Protein AF-A0A562ZHT4-F1 (afdb_monomer)

pLDDT: mean 78.62, std 19.43, range [29.45, 96.31]

Solvent-accessible surface area (backbone atoms only — not comparable to full-atom values): 11342 Å² total; per-residue (Å²): 130,83,79,51,35,32,38,33,36,62,55,57,48,46,55,54,52,27,47,47,52,73,45,54,62,64,78,51,62,58,87,53,43,33,36,38,33,38,38,63,46,52,52,54,47,39,73,77,42,56,80,52,50,60,58,52,63,77,39,46,94,37,46,44,71,42,76,34,72,55,44,52,55,49,51,55,32,52,77,68,73,41,86,78,71,86,67,53,66,64,48,32,37,52,46,30,66,75,74,39,43,64,77,74,44,55,94,36,48,30,40,36,38,38,64,61,72,72,61,61,63,52,74,76,49,88,84,61,58,73,42,59,44,60,37,36,51,53,47,49,44,46,51,35,27,77,70,66,77,37,95,47,41,69,60,55,50,50,45,24,52,73,49,33,91,58,86,51,70,82,79,52,70,75,64,55,81,84,46,63,64,82,71,34,92,68,63,57,67,67,82,58,74,70,94,126

Mean predicted aligned error: 8.97 Å

Radius of gyration: 16.84 Å; Cα contacts (8 Å, |Δi|>4): 233; chains: 1; bounding box: 40×44×47 Å

Foldseek 3Di:
DQFAEEEEELACVLVLLCVLLVRNCLQCLPVRYAYEYEPVRVVVCCVVVVVCVVVCVVCVVRYHYDHFPLNVVVVVCVVVVHDDDPPSSVVSSVRCLPPPVCVRQPPHQYEYEYQDVVVVVVVPPPPDDLRYAYFYSLVSLVLCCVVVVDVDSVVSNVSSCVSPPPVDCVSVDDGDPPRGDDQRPPPSVSSCPDDD

Organism: NCBI:txid2596921

Structure (mmCIF, N/CA/C/O backbone):
data_AF-A0A562ZHT4-F1
#
_entry.id   AF-A0A562ZHT4-F1
#
loop_
_atom_site.group_PDB
_atom_site.id
_atom_site.type_symbol
_atom_site.label_atom_id
_atom_site.label_alt_id
_atom_site.label_comp_id
_atom_site.label_asym_id
_atom_site.label_entity_id
_atom_site.label_seq_id
_atom_site.pdbx_PDB_ins_code
_atom_site.Cartn_x
_atom_site.Cartn_y
_atom_site.Cartn_z
_atom_site.occupancy
_atom_site.B_iso_or_equiv
_atom_site.auth_seq_id
_atom_site.auth_comp_id
_atom_site.auth_asym_id
_atom_site.auth_atom_id
_atom_site.pdbx_PDB_model_num
ATOM 1 N N . MET A 1 1 ? -6.933 -22.701 11.699 1.00 40.28 1 MET A N 1
ATOM 2 C CA . MET A 1 1 ? -5.921 -21.860 11.029 1.00 40.28 1 MET A CA 1
ATOM 3 C C . MET A 1 1 ? -6.627 -20.577 10.629 1.00 40.28 1 MET A C 1
ATOM 5 O O . MET A 1 1 ? -7.646 -20.679 9.964 1.00 40.28 1 MET A O 1
ATOM 9 N N . SER A 1 2 ? -6.215 -19.414 11.144 1.00 53.66 2 SER A N 1
ATOM 10 C CA . SER A 1 2 ? -6.819 -18.144 10.712 1.00 53.66 2 SER A CA 1
ATOM 11 C C . SER A 1 2 ? -6.378 -17.890 9.272 1.00 53.66 2 SER A C 1
ATOM 13 O O . SER A 1 2 ? -5.176 -17.960 9.010 1.00 53.66 2 SER A O 1
ATOM 15 N N . ASN A 1 3 ? -7.310 -17.656 8.344 1.00 69.94 3 ASN A N 1
ATOM 16 C CA . ASN A 1 3 ? -6.932 -17.238 6.995 1.00 69.94 3 ASN A CA 1
ATOM 17 C C . ASN A 1 3 ? -6.147 -15.926 7.105 1.00 69.94 3 ASN A C 1
ATOM 19 O O . ASN A 1 3 ? -6.556 -15.009 7.827 1.00 69.94 3 ASN A O 1
ATOM 23 N N . ARG A 1 4 ? -4.994 -15.853 6.430 1.00 83.38 4 ARG A N 1
ATOM 24 C CA . ARG A 1 4 ? -4.266 -14.589 6.333 1.00 83.38 4 ARG A CA 1
ATOM 25 C C . ARG A 1 4 ? -5.061 -13.621 5.469 1.00 83.38 4 ARG A C 1
ATOM 27 O O . ARG A 1 4 ? -5.581 -14.019 4.431 1.00 83.38 4 ARG A O 1
ATOM 34 N N . ILE A 1 5 ? -5.147 -12.377 5.916 1.00 89.06 5 ILE A N 1
ATOM 35 C CA . ILE A 1 5 ? -5.770 -11.278 5.179 1.00 89.06 5 ILE A CA 1
ATOM 36 C C . ILE A 1 5 ? -4.671 -10.591 4.370 1.00 89.06 5 ILE A C 1
ATOM 38 O O . ILE A 1 5 ? -3.522 -10.508 4.814 1.00 89.06 5 ILE A O 1
ATOM 42 N N . LYS A 1 6 ? -5.006 -10.115 3.175 1.00 92.44 6 LYS A N 1
ATOM 43 C CA . LYS A 1 6 ? -4.089 -9.341 2.341 1.00 92.44 6 LYS A CA 1
ATOM 44 C C . LYS A 1 6 ? -4.461 -7.871 2.412 1.00 92.44 6 LYS A C 1
ATOM 46 O O . LYS A 1 6 ? -5.584 -7.513 2.083 1.00 92.44 6 LYS A O 1
ATOM 51 N N . ILE A 1 7 ? -3.528 -7.020 2.814 1.00 94.44 7 ILE A N 1
ATOM 52 C CA . ILE A 1 7 ? -3.655 -5.576 2.624 1.00 94.44 7 ILE A CA 1
ATOM 53 C C . ILE A 1 7 ? -2.906 -5.218 1.350 1.00 94.44 7 ILE A C 1
ATOM 55 O O . ILE A 1 7 ? -1.703 -5.421 1.256 1.00 94.44 7 ILE A O 1
ATOM 59 N N . VAL A 1 8 ? -3.612 -4.701 0.358 1.00 93.19 8 VAL A N 1
ATOM 60 C CA . VAL A 1 8 ? -3.035 -4.257 -0.907 1.00 93.19 8 VAL A CA 1
ATOM 61 C C . VAL A 1 8 ? -2.873 -2.743 -0.845 1.00 93.19 8 VAL A C 1
ATOM 63 O O . VAL A 1 8 ? -3.842 -2.028 -0.602 1.00 93.19 8 VAL A O 1
ATOM 66 N N . VAL A 1 9 ? -1.660 -2.254 -1.085 1.00 93.06 9 VAL A N 1
ATOM 67 C CA . VAL A 1 9 ? -1.341 -0.822 -1.122 1.00 93.06 9 VAL A CA 1
ATOM 68 C C . VAL A 1 9 ? -0.820 -0.497 -2.525 1.00 93.06 9 VAL A C 1
ATOM 70 O O . VAL A 1 9 ? 0.363 -0.715 -2.806 1.00 93.06 9 VAL A O 1
ATOM 73 N N . PRO A 1 10 ? -1.707 -0.083 -3.450 1.00 87.94 10 PRO A N 1
ATOM 74 C CA . PRO A 1 10 ? -1.353 0.108 -4.848 1.00 87.94 10 PRO A CA 1
ATOM 75 C C . PRO A 1 10 ? -0.621 1.433 -5.090 1.00 87.94 10 PRO A C 1
ATOM 77 O O . PRO A 1 10 ? 0.225 1.480 -5.971 1.00 87.94 10 PRO A O 1
ATOM 80 N N . ASP A 1 11 ? -0.906 2.495 -4.333 1.00 87.69 11 ASP A N 1
ATOM 81 C CA . ASP A 1 11 ? -0.267 3.809 -4.456 1.00 87.69 11 ASP A CA 1
ATOM 82 C C . ASP A 1 11 ? 0.625 4.141 -3.247 1.00 87.69 11 ASP A C 1
ATOM 84 O O . ASP A 1 11 ? 0.613 3.473 -2.215 1.00 87.69 11 ASP A O 1
ATOM 88 N N . ALA A 1 12 ? 1.439 5.191 -3.377 1.00 87.62 12 ALA A N 1
ATOM 89 C CA . ALA A 1 12 ? 2.330 5.622 -2.299 1.00 87.62 12 ALA A CA 1
ATOM 90 C C . ALA A 1 12 ? 1.613 6.395 -1.180 1.00 87.62 12 ALA A C 1
ATOM 92 O O . ALA A 1 12 ? 2.192 6.579 -0.111 1.00 87.62 12 ALA A O 1
ATOM 93 N N . GLY A 1 13 ? 0.381 6.862 -1.417 1.00 87.69 13 GLY A N 1
ATOM 94 C CA . GLY A 1 13 ? -0.374 7.721 -0.497 1.00 87.69 13 GLY A CA 1
ATOM 95 C C . GLY A 1 13 ? -0.458 7.157 0.924 1.00 87.69 13 GLY A C 1
ATOM 96 O O . GLY A 1 13 ? 0.091 7.775 1.836 1.00 87.69 13 GLY A O 1
ATOM 97 N N . PRO A 1 14 ? -1.016 5.946 1.124 1.00 90.44 14 PRO A N 1
ATOM 98 C CA . PRO A 1 14 ? -1.131 5.340 2.448 1.00 90.44 14 PRO A CA 1
ATOM 99 C C . PRO A 1 14 ? 0.207 5.209 3.183 1.00 90.44 14 PRO A C 1
ATOM 101 O O . PRO A 1 14 ? 0.272 5.417 4.394 1.00 90.44 14 PRO A O 1
ATOM 104 N N . ILE A 1 15 ? 1.289 4.902 2.457 1.00 92.31 15 ILE A N 1
ATOM 105 C CA . ILE A 1 15 ? 2.634 4.803 3.036 1.00 92.31 15 ILE A CA 1
ATOM 106 C C . ILE A 1 15 ? 3.118 6.172 3.486 1.00 92.31 15 ILE A C 1
ATOM 108 O O . ILE A 1 15 ? 3.530 6.311 4.632 1.00 92.31 15 ILE A O 1
ATOM 112 N N . ASN A 1 16 ? 3.037 7.178 2.616 1.00 88.50 16 ASN A N 1
ATOM 113 C CA . ASN A 1 16 ? 3.475 8.536 2.923 1.00 88.50 16 ASN A CA 1
ATOM 114 C C . ASN A 1 16 ? 2.709 9.102 4.127 1.00 88.50 16 ASN A C 1
ATOM 116 O O . ASN A 1 16 ? 3.320 9.642 5.048 1.00 88.50 16 ASN A O 1
ATOM 120 N N . THR A 1 17 ? 1.389 8.919 4.151 1.00 88.00 17 THR A N 1
ATOM 121 C CA . THR A 1 17 ? 0.507 9.384 5.226 1.00 88.00 17 THR A CA 1
ATOM 122 C C . THR A 1 17 ? 0.856 8.744 6.567 1.00 88.00 17 THR A C 1
ATOM 124 O O . THR A 1 17 ? 1.011 9.446 7.566 1.00 88.00 17 THR A O 1
ATOM 127 N N . LEU A 1 18 ? 1.032 7.420 6.617 1.00 91.31 18 LEU A N 1
ATOM 128 C CA . LEU A 1 18 ? 1.361 6.728 7.867 1.00 91.31 18 LEU A CA 1
ATOM 129 C C . LEU A 1 18 ? 2.818 6.950 8.295 1.00 91.31 18 LEU A C 1
ATOM 131 O O . LEU A 1 18 ? 3.092 7.106 9.487 1.00 91.31 18 LEU A O 1
ATOM 135 N N . ALA A 1 19 ? 3.753 6.985 7.344 1.00 89.56 19 ALA A N 1
ATOM 136 C CA . ALA A 1 19 ? 5.170 7.214 7.608 1.00 89.56 19 ALA A CA 1
ATOM 137 C C . ALA A 1 19 ? 5.425 8.612 8.181 1.00 89.56 19 ALA A C 1
ATOM 139 O O . ALA A 1 19 ? 6.191 8.726 9.136 1.00 89.56 19 ALA A O 1
ATOM 140 N N . ALA A 1 20 ? 4.726 9.646 7.694 1.00 82.44 20 ALA A N 1
ATOM 141 C CA . ALA A 1 20 ? 4.835 11.009 8.220 1.00 82.44 20 ALA A CA 1
ATOM 142 C C . ALA A 1 20 ? 4.567 11.082 9.736 1.00 82.44 20 ALA A C 1
ATOM 144 O O . ALA A 1 20 ? 5.199 11.860 10.447 1.00 82.44 20 ALA A O 1
ATOM 145 N N . ALA A 1 21 ? 3.681 10.229 10.259 1.00 83.88 21 ALA A N 1
ATOM 146 C CA . ALA A 1 21 ? 3.394 10.154 11.690 1.00 83.88 21 ALA A CA 1
ATOM 147 C C . ALA A 1 21 ? 4.245 9.138 12.470 1.00 83.88 21 ALA A C 1
ATOM 149 O O . ALA A 1 21 ? 4.109 9.054 13.693 1.00 83.88 21 ALA A O 1
ATOM 150 N N . GLY A 1 22 ? 5.104 8.363 11.801 1.00 87.56 22 GLY A N 1
ATOM 151 C CA . GLY A 1 22 ? 5.798 7.219 12.401 1.00 87.56 22 GLY A CA 1
ATOM 152 C C . GLY A 1 22 ? 4.860 6.050 12.727 1.00 87.56 22 GLY A C 1
ATOM 153 O O . GLY A 1 22 ? 5.099 5.313 13.678 1.00 87.56 22 GLY A O 1
ATOM 154 N N . LYS A 1 23 ? 3.763 5.895 11.975 1.00 92.69 23 LY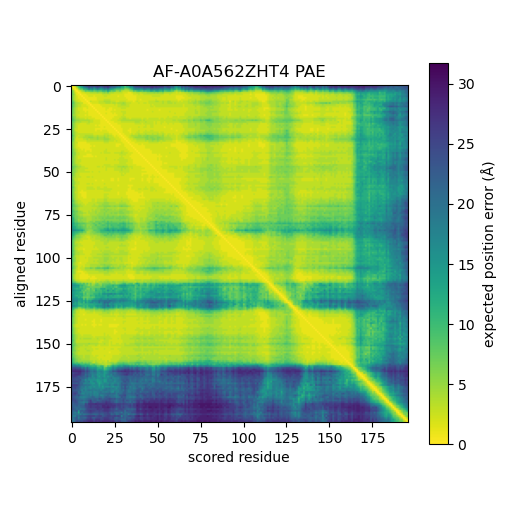S A N 1
ATOM 155 C CA . LYS A 1 23 ? 2.682 4.921 12.222 1.00 92.69 23 LYS A CA 1
ATOM 156 C C . LYS A 1 23 ? 2.604 3.828 11.151 1.00 92.69 23 LYS A C 1
ATOM 158 O O . LYS A 1 23 ? 1.571 3.180 11.006 1.00 92.69 23 LYS A O 1
ATOM 163 N N . LEU A 1 24 ? 3.673 3.611 10.385 1.00 92.56 24 LEU A N 1
ATOM 164 C CA . LEU A 1 24 ? 3.679 2.659 9.266 1.00 92.56 24 LEU A CA 1
ATOM 165 C C . LEU A 1 24 ? 3.402 1.206 9.706 1.00 92.56 24 LEU A C 1
ATOM 167 O O . LEU A 1 24 ? 2.764 0.445 8.980 1.00 92.56 24 LEU A O 1
ATOM 171 N N . GLU A 1 25 ? 3.770 0.866 10.945 1.00 94.19 25 GLU A N 1
ATOM 172 C CA . GLU A 1 25 ? 3.444 -0.404 11.613 1.00 94.19 25 GLU A CA 1
ATOM 173 C C . GLU A 1 25 ? 1.937 -0.704 11.672 1.00 94.19 25 GLU A C 1
ATOM 175 O O . GLU A 1 25 ? 1.541 -1.865 11.757 1.00 94.19 25 GLU A O 1
ATOM 180 N N . LEU A 1 26 ? 1.068 0.309 11.569 1.00 94.12 26 LEU A N 1
ATOM 181 C CA . LEU A 1 26 ? -0.380 0.101 11.572 1.00 94.12 26 LEU A CA 1
ATOM 182 C C . LEU A 1 26 ? -0.864 -0.728 10.376 1.00 94.12 26 LEU A C 1
ATOM 184 O O . LEU A 1 26 ? -1.885 -1.398 10.497 1.00 94.12 26 LEU A O 1
ATOM 188 N N . LEU A 1 27 ? -0.137 -0.767 9.252 1.00 93.06 27 LEU A N 1
ATOM 189 C CA . LEU A 1 27 ? -0.443 -1.681 8.135 1.00 93.06 27 LEU A CA 1
ATOM 190 C C . LEU A 1 27 ? -0.237 -3.158 8.502 1.00 93.06 27 LEU A C 1
ATOM 192 O O . LEU A 1 27 ? -0.807 -4.048 7.877 1.00 93.06 27 LEU A O 1
ATOM 196 N N . LEU A 1 28 ? 0.580 -3.423 9.518 1.00 93.12 28 LEU A N 1
ATOM 197 C CA . LEU A 1 28 ? 0.952 -4.756 9.979 1.00 93.12 28 LEU A CA 1
ATOM 198 C C . LEU A 1 28 ? 0.335 -5.101 11.341 1.00 93.12 28 LEU A C 1
ATOM 200 O O . LEU A 1 28 ? 0.582 -6.202 11.845 1.00 93.12 28 LEU A O 1
ATOM 204 N N . ALA A 1 29 ? -0.468 -4.198 11.917 1.00 90.62 29 ALA A N 1
ATOM 205 C CA . ALA A 1 29 ? -1.010 -4.337 13.265 1.00 90.62 29 ALA A CA 1
ATOM 206 C C . ALA A 1 29 ? -1.821 -5.631 13.468 1.00 90.62 29 ALA A C 1
ATOM 208 O O . ALA A 1 29 ? -1.571 -6.326 14.457 1.00 90.62 29 ALA A O 1
ATOM 209 N N . PRO A 1 30 ? -2.713 -6.054 12.547 1.00 86.94 30 PRO A N 1
ATOM 210 C CA . PRO A 1 30 ? -3.294 -7.385 12.647 1.00 86.94 30 PRO A CA 1
ATOM 211 C C . PRO A 1 30 ? -2.233 -8.455 12.377 1.00 86.94 30 PRO A C 1
ATOM 213 O O . PRO A 1 30 ? -1.603 -8.476 11.320 1.00 86.94 30 PRO A O 1
ATOM 216 N N . SER A 1 31 ? -2.042 -9.382 13.315 1.00 87.19 31 SER A N 1
ATOM 217 C CA . SER A 1 31 ? -0.965 -10.386 13.263 1.00 87.19 31 SER A CA 1
ATOM 218 C C . SER A 1 31 ? -1.095 -11.401 12.118 1.00 87.19 31 SER A C 1
ATOM 220 O O . SER A 1 31 ? -0.112 -12.034 11.733 1.00 87.19 31 SER A O 1
ATOM 222 N N . ASN A 1 32 ? -2.289 -11.547 11.540 1.00 88.69 32 ASN A N 1
ATOM 223 C CA . ASN A 1 32 ? -2.577 -12.415 10.398 1.00 88.69 32 ASN A CA 1
ATOM 224 C C . ASN A 1 32 ? -2.625 -11.668 9.052 1.00 88.69 32 ASN A C 1
ATOM 226 O O . ASN A 1 32 ? -3.209 -12.190 8.103 1.00 88.69 32 ASN A O 1
ATOM 230 N N . THR A 1 33 ? -2.025 -10.482 8.953 1.00 91.38 33 THR A N 1
ATOM 231 C CA . THR A 1 33 ? -1.982 -9.704 7.705 1.00 91.38 33 THR A CA 1
ATOM 232 C C . THR A 1 33 ? -0.660 -9.863 6.963 1.00 91.38 33 THR A C 1
ATOM 234 O O . THR A 1 33 ? 0.407 -9.751 7.571 1.00 91.38 33 THR A O 1
ATOM 237 N N . ASP A 1 34 ? -0.738 -10.026 5.643 1.00 95.00 34 ASP A N 1
ATOM 238 C CA . ASP A 1 34 ? 0.369 -9.740 4.729 1.00 95.00 34 ASP A CA 1
ATOM 239 C C . ASP A 1 34 ? 0.044 -8.487 3.914 1.00 95.00 34 ASP A C 1
ATOM 241 O O . ASP A 1 34 ? -1.088 -8.309 3.463 1.00 95.00 34 ASP A O 1
ATOM 245 N N . VAL A 1 35 ? 1.042 -7.641 3.694 1.00 95.75 35 VAL A N 1
ATOM 246 C CA . VAL A 1 35 ? 0.932 -6.440 2.870 1.00 95.75 35 VAL A CA 1
ATOM 247 C C . VAL A 1 35 ? 1.477 -6.749 1.479 1.00 95.75 35 VAL A C 1
ATOM 249 O O . VAL A 1 35 ? 2.533 -7.359 1.332 1.00 95.75 35 VAL A O 1
ATOM 252 N N . VAL A 1 36 ? 0.757 -6.336 0.447 1.00 95.75 36 VAL A N 1
ATOM 253 C CA . VAL A 1 36 ? 1.121 -6.480 -0.960 1.00 95.75 36 VAL A CA 1
ATOM 254 C C . VAL A 1 36 ? 1.283 -5.090 -1.551 1.00 95.75 36 VAL A C 1
ATOM 256 O O . VAL A 1 36 ? 0.381 -4.260 -1.450 1.00 95.75 36 VAL A O 1
ATOM 259 N N . MET A 1 37 ? 2.426 -4.843 -2.180 1.00 95.44 37 MET A N 1
ATOM 260 C CA . MET A 1 37 ? 2.771 -3.551 -2.767 1.00 95.44 37 MET A CA 1
ATOM 261 C C . MET A 1 37 ? 3.355 -3.718 -4.160 1.00 95.44 37 MET A C 1
ATOM 263 O O . MET A 1 37 ? 3.978 -4.734 -4.465 1.00 95.44 37 MET A O 1
ATOM 267 N N . ILE A 1 38 ? 3.215 -2.691 -4.988 1.00 94.19 38 ILE A N 1
ATOM 268 C CA . ILE A 1 38 ? 3.833 -2.651 -6.314 1.00 94.19 38 ILE A CA 1
ATOM 269 C C . ILE A 1 38 ? 5.310 -2.268 -6.166 1.00 94.19 38 ILE A C 1
ATOM 271 O O . ILE A 1 38 ? 5.641 -1.292 -5.493 1.00 94.19 38 ILE A O 1
ATOM 275 N N . GLU A 1 39 ? 6.210 -3.020 -6.801 1.00 94.00 39 GLU A N 1
ATOM 276 C CA . GLU A 1 39 ? 7.660 -2.815 -6.688 1.00 94.00 39 GLU A CA 1
ATOM 277 C C . GLU A 1 39 ? 8.086 -1.402 -7.111 1.00 94.00 39 GLU A C 1
ATOM 279 O O . GLU A 1 39 ? 8.831 -0.749 -6.382 1.00 94.00 39 GLU A O 1
ATOM 284 N N . SER A 1 40 ? 7.580 -0.894 -8.240 1.00 90.44 40 SER A N 1
ATOM 285 C CA . SER A 1 40 ? 7.906 0.458 -8.717 1.00 90.44 40 SER A CA 1
ATOM 286 C C . SER A 1 40 ? 7.482 1.555 -7.739 1.00 90.44 40 SER A C 1
ATOM 288 O O . SER A 1 40 ? 8.208 2.532 -7.574 1.00 90.44 40 SER A O 1
ATOM 290 N N . VAL A 1 41 ? 6.350 1.374 -7.055 1.00 90.00 41 VAL A N 1
ATOM 291 C CA . VAL A 1 41 ? 5.837 2.319 -6.054 1.00 90.00 41 VAL A CA 1
ATOM 292 C C . VAL A 1 41 ? 6.731 2.317 -4.819 1.00 90.00 41 VAL A C 1
ATOM 294 O O . VAL A 1 41 ? 7.105 3.380 -4.331 1.00 90.00 41 VAL A O 1
ATOM 297 N N . VAL A 1 42 ? 7.147 1.136 -4.351 1.00 92.69 42 VAL A N 1
ATOM 298 C CA . VAL A 1 42 ? 8.110 1.020 -3.245 1.00 92.69 42 VAL A CA 1
ATOM 299 C C . VAL A 1 42 ? 9.448 1.659 -3.617 1.00 92.69 42 VAL A C 1
ATOM 301 O O . VAL A 1 42 ? 9.999 2.417 -2.824 1.00 92.69 42 VAL A O 1
ATOM 304 N N . ASN A 1 43 ? 9.954 1.412 -4.826 1.00 90.88 43 ASN A N 1
ATOM 305 C CA . ASN A 1 43 ? 11.205 2.009 -5.291 1.00 90.88 43 ASN A CA 1
ATOM 306 C C . ASN A 1 43 ? 11.115 3.543 -5.350 1.00 90.88 43 ASN A C 1
ATOM 308 O O . ASN A 1 43 ? 12.043 4.222 -4.920 1.00 90.88 43 ASN A O 1
ATOM 312 N N . GLU A 1 44 ? 9.998 4.102 -5.826 1.00 87.81 44 GLU A N 1
ATOM 313 C CA . GLU A 1 44 ? 9.775 5.554 -5.832 1.00 87.81 44 GLU A CA 1
ATOM 314 C C . GLU A 1 44 ? 9.753 6.138 -4.412 1.00 87.81 44 GLU A C 1
ATOM 316 O O . GLU A 1 44 ? 10.370 7.178 -4.168 1.00 87.81 44 GLU A O 1
ATOM 321 N N . ILE A 1 45 ? 9.083 5.464 -3.471 1.00 90.12 45 ILE A N 1
ATOM 322 C CA . ILE A 1 45 ? 9.065 5.859 -2.056 1.00 90.12 45 ILE A CA 1
ATOM 323 C C . ILE A 1 45 ? 10.490 5.881 -1.501 1.00 90.12 45 ILE A C 1
ATOM 325 O O . ILE A 1 45 ? 10.893 6.881 -0.920 1.00 90.12 45 ILE A O 1
ATOM 329 N N . LEU A 1 46 ? 11.273 4.825 -1.724 1.00 91.44 46 LEU A N 1
ATOM 330 C CA . LEU A 1 46 ? 12.631 4.694 -1.188 1.00 91.44 46 LEU A CA 1
ATOM 331 C C . LEU A 1 46 ? 13.623 5.710 -1.763 1.00 91.44 46 LEU A C 1
ATOM 333 O O . LEU A 1 46 ? 14.574 6.082 -1.084 1.00 91.44 46 LEU A O 1
ATOM 337 N N . VAL A 1 47 ? 13.398 6.203 -2.983 1.00 88.62 47 VAL A N 1
ATOM 338 C CA . VAL A 1 47 ? 14.182 7.319 -3.534 1.00 88.62 47 VAL A CA 1
ATOM 339 C C . VAL A 1 47 ? 13.922 8.618 -2.760 1.00 88.62 47 VAL A C 1
ATOM 341 O O . VAL A 1 47 ? 14.835 9.427 -2.607 1.00 88.62 47 VAL A O 1
ATOM 344 N N . ARG A 1 48 ? 12.692 8.836 -2.278 1.00 85.56 48 ARG A N 1
ATOM 345 C CA . ARG A 1 48 ? 12.294 10.054 -1.545 1.00 85.56 48 ARG A CA 1
ATOM 346 C C . ARG A 1 48 ? 12.511 9.957 -0.035 1.00 85.56 48 ARG A C 1
ATOM 348 O O . ARG A 1 48 ? 12.790 10.976 0.585 1.00 85.56 48 ARG A O 1
ATOM 355 N N . ALA A 1 49 ? 12.356 8.761 0.520 1.00 87.50 49 ALA A N 1
ATOM 356 C CA . ALA A 1 49 ? 12.402 8.450 1.945 1.00 87.50 49 ALA A CA 1
ATOM 357 C C . ALA A 1 49 ? 13.250 7.180 2.179 1.00 87.50 49 ALA A C 1
ATOM 359 O O . ALA A 1 49 ? 12.710 6.112 2.499 1.00 87.50 49 ALA A O 1
ATOM 360 N N . PRO A 1 50 ? 14.579 7.246 1.956 1.00 90.12 50 PRO A N 1
ATOM 361 C CA . PRO A 1 50 ? 15.475 6.093 2.078 1.00 90.12 50 PRO A CA 1
ATOM 362 C C . PRO A 1 50 ? 15.509 5.494 3.492 1.00 90.12 50 PRO A C 1
ATOM 364 O O . PRO A 1 50 ? 15.802 4.311 3.652 1.00 90.12 50 PRO A O 1
ATOM 367 N N . GLU A 1 51 ? 15.162 6.265 4.522 1.00 88.62 51 GLU A N 1
ATOM 368 C CA . GLU A 1 51 ? 15.032 5.803 5.905 1.00 88.62 51 GLU A CA 1
ATOM 369 C C . GLU A 1 51 ? 13.977 4.697 6.082 1.00 88.62 51 GLU A C 1
ATOM 371 O O . GLU A 1 51 ? 14.089 3.882 6.998 1.00 88.62 51 GLU A O 1
ATOM 376 N N . LEU A 1 52 ? 12.990 4.603 5.179 1.00 93.00 52 LEU A N 1
ATOM 377 C CA . LEU A 1 52 ? 11.975 3.546 5.208 1.00 93.00 52 LEU A CA 1
ATOM 378 C C . LEU A 1 52 ? 12.512 2.181 4.760 1.00 93.00 52 LEU A C 1
ATOM 380 O O . LEU A 1 52 ? 11.829 1.171 4.942 1.00 93.00 52 LEU A O 1
ATOM 384 N N . GLN A 1 53 ? 13.733 2.113 4.222 1.00 94.56 53 GLN A N 1
ATOM 385 C CA . GLN A 1 53 ? 14.367 0.853 3.830 1.00 94.56 53 GLN A CA 1
ATOM 386 C C . GLN A 1 53 ? 14.400 -0.147 4.993 1.00 94.56 53 GLN A C 1
ATOM 388 O O . GLN A 1 53 ? 14.014 -1.303 4.815 1.00 94.56 53 GLN A O 1
ATOM 393 N N . ALA A 1 54 ? 14.768 0.315 6.193 1.00 93.88 54 ALA A N 1
ATOM 394 C CA . ALA A 1 54 ? 14.852 -0.527 7.383 1.00 93.88 54 ALA A CA 1
ATOM 395 C C . ALA A 1 54 ? 13.497 -1.156 7.747 1.00 93.88 54 ALA A C 1
ATOM 397 O O . ALA A 1 54 ? 13.441 -2.334 8.093 1.00 93.88 54 ALA A O 1
ATOM 398 N N . PHE A 1 55 ? 12.396 -0.408 7.602 1.00 95.06 55 PHE A N 1
ATOM 399 C CA . PHE A 1 55 ? 11.048 -0.931 7.830 1.00 95.06 55 PHE A CA 1
ATOM 400 C C . PHE A 1 55 ? 10.720 -2.071 6.857 1.00 95.06 55 PHE A C 1
ATOM 402 O O . PHE A 1 55 ? 10.259 -3.136 7.269 1.00 95.06 55 PHE A O 1
ATOM 409 N N . PHE A 1 56 ? 10.986 -1.884 5.562 1.00 95.62 56 PHE A N 1
ATOM 410 C CA . PHE A 1 56 ? 10.696 -2.927 4.580 1.00 95.62 56 PHE A CA 1
ATOM 411 C C . PHE A 1 56 ? 11.557 -4.177 4.764 1.00 95.62 56 PHE A C 1
ATOM 413 O O . PHE A 1 56 ? 11.065 -5.282 4.549 1.00 95.62 56 PHE A O 1
ATOM 420 N N . GLU A 1 57 ? 12.823 -4.015 5.144 1.00 95.56 57 GLU A N 1
ATOM 421 C CA . GLU A 1 57 ? 13.726 -5.134 5.422 1.00 95.56 57 GLU A CA 1
ATOM 422 C C . GLU A 1 57 ? 13.299 -5.898 6.676 1.00 95.56 57 GLU A C 1
ATOM 424 O O . GLU A 1 57 ? 13.159 -7.122 6.633 1.00 95.56 57 GLU A O 1
ATOM 429 N N . GLN A 1 58 ? 13.009 -5.180 7.765 1.00 96.31 58 GLN A N 1
ATOM 430 C CA . GLN A 1 58 ? 12.538 -5.758 9.024 1.00 96.31 58 GLN A CA 1
ATOM 431 C C . GLN A 1 58 ? 11.259 -6.587 8.833 1.00 96.31 58 GLN A C 1
ATOM 433 O O . GLN A 1 58 ? 11.090 -7.625 9.473 1.00 96.31 58 GLN A O 1
ATOM 438 N N . HIS A 1 59 ? 10.376 -6.161 7.927 1.00 95.94 59 HIS A N 1
ATOM 439 C CA . HIS A 1 59 ? 9.075 -6.790 7.693 1.00 95.94 59 HIS A CA 1
ATOM 440 C C . HIS A 1 59 ? 8.976 -7.554 6.368 1.00 95.94 59 HIS A C 1
ATOM 442 O O . HIS A 1 59 ? 7.872 -7.870 5.919 1.00 95.94 59 HIS A O 1
ATOM 448 N N . ALA A 1 60 ? 10.102 -7.927 5.753 1.00 94.75 60 ALA A N 1
ATOM 449 C CA . ALA A 1 60 ? 10.135 -8.600 4.449 1.00 94.75 60 ALA A CA 1
ATOM 450 C C . ALA A 1 60 ? 9.329 -9.916 4.404 1.00 94.75 60 ALA A C 1
ATOM 452 O O . ALA A 1 60 ? 8.797 -10.291 3.363 1.00 94.75 60 ALA A O 1
ATOM 453 N N . ALA A 1 61 ? 9.173 -10.603 5.543 1.00 94.56 61 ALA A N 1
ATOM 454 C CA . ALA A 1 61 ? 8.361 -11.820 5.647 1.00 94.56 61 ALA A CA 1
ATOM 455 C C . ALA A 1 61 ? 6.843 -11.574 5.529 1.00 94.56 61 ALA A C 1
ATOM 457 O O . ALA A 1 61 ? 6.079 -12.517 5.313 1.00 94.56 61 ALA A O 1
ATOM 458 N N . ARG A 1 62 ? 6.399 -10.325 5.715 1.00 94.81 62 ARG A N 1
ATOM 459 C CA . ARG A 1 62 ? 4.988 -9.913 5.674 1.00 94.81 62 ARG A CA 1
ATOM 460 C C . ARG A 1 62 ? 4.693 -8.917 4.558 1.00 94.81 62 ARG A C 1
ATOM 462 O O . ARG A 1 62 ? 3.526 -8.751 4.227 1.00 94.81 62 ARG A O 1
ATOM 469 N N . ILE A 1 63 ? 5.706 -8.280 3.970 1.00 96.06 63 ILE A N 1
ATOM 470 C CA . ILE A 1 63 ? 5.551 -7.329 2.865 1.00 96.06 63 ILE A CA 1
ATOM 471 C C . ILE A 1 63 ? 6.010 -7.982 1.558 1.00 96.06 63 ILE A C 1
ATOM 473 O O . ILE A 1 63 ? 7.203 -8.130 1.299 1.00 96.06 63 ILE A O 1
ATOM 477 N N . LYS A 1 64 ? 5.053 -8.335 0.700 1.00 95.56 64 LYS A N 1
ATOM 478 C CA . LYS A 1 64 ? 5.301 -8.836 -0.653 1.00 95.56 64 LYS A CA 1
ATOM 479 C C . LYS A 1 64 ? 5.343 -7.670 -1.638 1.00 95.56 64 LYS A C 1
ATOM 481 O O . LYS A 1 64 ? 4.381 -6.915 -1.756 1.00 95.56 64 LYS A O 1
ATOM 486 N N . ARG A 1 65 ? 6.433 -7.572 -2.396 1.00 95.31 65 ARG A N 1
ATOM 487 C CA . ARG A 1 65 ? 6.548 -6.667 -3.547 1.00 95.31 65 ARG A CA 1
ATOM 488 C C . ARG A 1 65 ? 6.175 -7.423 -4.820 1.00 95.31 65 ARG A C 1
ATOM 490 O O . ARG A 1 65 ? 6.596 -8.564 -5.001 1.00 95.31 65 ARG A O 1
ATOM 497 N N . VAL A 1 66 ? 5.371 -6.807 -5.675 1.00 95.31 66 VAL A N 1
ATOM 498 C CA . VAL A 1 66 ? 4.918 -7.373 -6.948 1.00 95.31 66 VAL A CA 1
ATOM 499 C C . VAL A 1 66 ? 5.474 -6.525 -8.081 1.00 95.31 66 VAL A C 1
ATOM 501 O O . VAL A 1 66 ? 5.176 -5.334 -8.185 1.00 95.31 66 VAL A O 1
ATOM 504 N N . ALA A 1 67 ? 6.291 -7.145 -8.928 1.00 94.69 67 ALA A N 1
ATOM 505 C CA . ALA A 1 67 ? 6.757 -6.541 -10.165 1.00 94.69 67 ALA A CA 1
ATOM 506 C C . ALA A 1 67 ? 5.698 -6.748 -11.252 1.00 94.69 67 ALA A C 1
ATOM 508 O O . ALA A 1 67 ? 5.448 -7.874 -11.675 1.00 94.69 67 ALA A O 1
ATOM 509 N N . THR A 1 68 ? 5.078 -5.657 -11.689 1.00 94.00 68 THR A N 1
ATOM 510 C CA . THR A 1 68 ? 4.103 -5.666 -12.786 1.00 94.00 68 THR A CA 1
ATOM 511 C C . THR A 1 68 ? 4.803 -5.689 -14.148 1.00 94.00 68 THR A C 1
ATOM 513 O O . THR A 1 68 ? 6.022 -5.499 -14.233 1.00 94.00 68 THR A O 1
ATOM 516 N N . SER A 1 69 ? 4.047 -5.851 -15.235 1.00 93.94 69 SER A N 1
ATOM 517 C CA . SER A 1 69 ? 4.579 -5.767 -16.604 1.00 93.94 69 SER A CA 1
ATOM 518 C C . SER A 1 69 ? 5.230 -4.406 -16.856 1.00 93.94 69 SER A C 1
ATOM 520 O O . SER A 1 69 ? 6.289 -4.316 -17.475 1.00 93.94 69 SER A O 1
ATOM 522 N N . VAL A 1 70 ? 4.642 -3.341 -16.300 1.00 91.38 70 VAL A N 1
ATOM 523 C CA . VAL A 1 70 ? 5.202 -1.980 -16.325 1.00 91.38 70 VAL A CA 1
ATOM 524 C C . VAL A 1 70 ? 6.570 -1.915 -15.633 1.00 91.38 70 VAL A C 1
ATOM 526 O O . VAL A 1 70 ? 7.490 -1.299 -16.167 1.00 91.38 70 VAL A O 1
ATOM 529 N N . CYS A 1 71 ? 6.740 -2.593 -14.490 1.00 90.50 71 CYS A N 1
ATOM 530 C CA . CYS A 1 71 ? 8.024 -2.646 -13.778 1.00 90.50 71 CYS A CA 1
ATOM 531 C C . CYS A 1 71 ? 9.109 -3.368 -14.590 1.00 90.50 71 CYS A C 1
ATOM 533 O O . CYS A 1 71 ? 10.280 -2.992 -14.547 1.00 90.50 71 CYS A O 1
ATOM 535 N N . VAL A 1 72 ? 8.741 -4.433 -15.308 1.00 91.62 72 VAL A N 1
ATOM 536 C CA . VAL A 1 72 ? 9.667 -5.173 -16.179 1.00 91.62 72 VAL A CA 1
ATOM 537 C C . VAL A 1 72 ? 10.102 -4.294 -17.355 1.00 91.62 72 VAL A C 1
ATOM 539 O O . VAL A 1 72 ? 11.298 -4.094 -17.546 1.00 91.62 72 VAL A O 1
ATOM 542 N N . ASP A 1 73 ? 9.150 -3.680 -18.061 1.00 92.19 73 ASP A N 1
ATOM 543 C CA . ASP A 1 73 ? 9.431 -2.790 -19.198 1.00 92.19 73 ASP A CA 1
ATOM 544 C C . ASP A 1 73 ? 10.284 -1.569 -18.796 1.00 92.19 73 ASP A C 1
ATOM 546 O O . ASP A 1 73 ? 11.188 -1.172 -19.532 1.00 92.19 73 ASP A O 1
ATOM 550 N N . ASP A 1 74 ? 10.057 -0.992 -17.610 1.00 90.56 74 ASP A N 1
ATOM 551 C CA . ASP A 1 74 ? 10.887 0.110 -17.099 1.00 90.56 74 ASP A CA 1
ATOM 552 C C . ASP A 1 74 ? 12.330 -0.319 -16.816 1.00 90.56 74 ASP A C 1
ATOM 554 O O . ASP A 1 74 ? 13.261 0.417 -17.154 1.00 90.56 74 ASP A O 1
ATOM 558 N N . ARG A 1 75 ? 12.538 -1.517 -16.253 1.00 89.12 75 ARG A N 1
ATOM 559 C CA . ARG A 1 75 ? 13.885 -2.065 -16.028 1.00 89.12 75 ARG A CA 1
ATOM 560 C C . ARG A 1 75 ? 14.614 -2.327 -17.341 1.00 89.12 75 ARG A C 1
ATOM 562 O O . ARG A 1 75 ? 15.774 -1.939 -17.467 1.00 89.12 75 ARG A O 1
ATOM 569 N N . ASP A 1 76 ? 13.934 -2.901 -18.329 1.00 91.81 76 ASP A N 1
ATOM 570 C CA . ASP A 1 76 ? 14.519 -3.172 -19.646 1.00 91.81 76 ASP A CA 1
ATOM 571 C C . ASP A 1 76 ? 14.897 -1.879 -20.381 1.00 91.81 76 ASP A C 1
ATOM 573 O O . ASP A 1 76 ? 15.967 -1.785 -20.991 1.00 91.81 76 ASP A O 1
ATOM 577 N N . LYS A 1 77 ? 14.055 -0.842 -20.297 1.00 90.69 77 LYS A N 1
ATOM 578 C CA . LYS A 1 77 ? 14.362 0.488 -20.846 1.00 90.69 77 LYS A CA 1
ATOM 579 C C . LYS A 1 77 ? 15.553 1.126 -20.148 1.00 90.69 77 LYS A C 1
ATOM 581 O O . LYS A 1 77 ? 16.461 1.590 -20.836 1.00 90.69 77 LYS A O 1
ATOM 586 N N . ALA A 1 78 ? 15.583 1.102 -18.817 1.00 88.44 78 ALA A N 1
ATOM 587 C CA . ALA A 1 78 ? 16.698 1.633 -18.041 1.00 88.44 78 ALA A CA 1
ATOM 588 C C . ALA A 1 78 ? 18.018 0.918 -18.376 1.00 88.44 78 ALA A C 1
ATOM 590 O O . ALA A 1 78 ? 19.022 1.582 -18.630 1.00 88.44 78 ALA A O 1
ATOM 591 N N . ALA A 1 79 ? 18.008 -0.416 -18.474 1.00 91.88 79 ALA A N 1
ATOM 592 C CA . ALA A 1 79 ? 19.177 -1.215 -18.852 1.00 91.88 79 ALA A CA 1
ATOM 593 C C . ALA A 1 79 ? 19.704 -0.878 -20.258 1.00 91.88 79 ALA A C 1
ATOM 595 O O . ALA A 1 79 ? 20.898 -0.990 -20.527 1.00 91.88 79 ALA A O 1
ATOM 596 N N . ARG A 1 80 ? 18.820 -0.424 -21.153 1.00 93.81 80 ARG A N 1
ATOM 597 C CA . ARG A 1 80 ? 19.154 0.031 -22.511 1.00 93.81 80 ARG A CA 1
ATOM 598 C C . ARG A 1 80 ? 19.469 1.530 -22.599 1.00 93.81 80 ARG A C 1
ATOM 600 O O . ARG A 1 80 ? 19.669 2.027 -23.704 1.00 93.81 80 ARG A O 1
ATOM 607 N N . GLY A 1 81 ? 19.482 2.257 -21.478 1.00 92.00 81 GLY A N 1
ATOM 608 C CA . GLY A 1 81 ? 19.689 3.710 -21.443 1.00 92.00 81 GLY A CA 1
ATOM 609 C C . GLY A 1 81 ? 18.558 4.517 -22.091 1.00 92.00 81 GLY A C 1
ATOM 610 O O . GLY A 1 81 ? 18.770 5.656 -22.505 1.00 92.00 81 GLY A O 1
ATOM 611 N N . LEU A 1 82 ? 17.365 3.931 -22.225 1.00 91.94 82 LEU A N 1
ATOM 612 C CA . LEU A 1 82 ? 16.200 4.581 -22.815 1.00 91.94 82 LEU A CA 1
ATOM 613 C C . LEU A 1 82 ? 15.425 5.378 -21.754 1.00 91.94 82 LEU A C 1
ATOM 615 O O . LEU A 1 82 ? 15.334 4.948 -20.602 1.00 91.94 82 LEU A O 1
ATOM 619 N N . PRO A 1 83 ? 14.821 6.520 -22.127 1.00 85.88 83 PRO A N 1
ATOM 620 C CA . PRO A 1 83 ? 14.032 7.310 -21.195 1.00 85.88 83 PRO A CA 1
ATOM 621 C C . PRO A 1 83 ? 12.768 6.558 -20.760 1.00 85.88 83 PRO A C 1
ATOM 623 O O . PRO A 1 83 ? 12.038 5.993 -21.580 1.00 85.88 83 PRO A O 1
ATOM 626 N N . ILE A 1 84 ? 12.478 6.616 -19.462 1.00 85.94 84 ILE A N 1
ATOM 627 C CA . ILE A 1 84 ? 11.212 6.157 -18.889 1.00 85.94 84 ILE A CA 1
ATOM 628 C C . ILE A 1 84 ? 10.175 7.277 -19.065 1.00 85.94 84 ILE A C 1
ATOM 630 O O . ILE A 1 84 ? 10.436 8.443 -18.764 1.00 85.94 84 ILE A O 1
ATOM 634 N N . GLY A 1 85 ? 9.001 6.936 -19.604 1.00 78.94 85 GLY A N 1
ATOM 635 C CA . GLY A 1 85 ? 7.921 7.899 -19.843 1.00 78.94 85 GLY A CA 1
ATOM 636 C C . GLY A 1 85 ? 7.335 8.478 -18.548 1.00 78.94 85 GLY A C 1
ATOM 637 O O . GLY A 1 85 ? 7.535 7.945 -17.462 1.00 78.94 85 GLY A O 1
ATOM 638 N N . LYS A 1 86 ? 6.564 9.566 -18.646 1.00 81.31 86 LYS A N 1
ATOM 639 C CA . LYS A 1 86 ? 5.781 10.084 -17.507 1.00 81.31 86 LYS A CA 1
ATOM 640 C C . LYS A 1 86 ? 4.543 9.209 -17.254 1.00 81.31 86 LYS A C 1
ATOM 642 O O . LYS A 1 86 ? 4.066 8.544 -18.167 1.00 81.31 86 LYS A O 1
ATOM 647 N N . GLY A 1 87 ? 4.004 9.240 -16.032 1.00 80.44 87 GLY A N 1
ATOM 648 C CA . GLY A 1 87 ? 2.747 8.550 -15.687 1.00 80.44 87 GLY A CA 1
ATOM 649 C C . GLY A 1 87 ? 2.867 7.030 -15.523 1.00 80.44 87 GLY A C 1
ATOM 650 O O . GLY A 1 87 ? 1.867 6.321 -15.579 1.00 80.44 87 GLY A O 1
ATOM 651 N N . ARG A 1 88 ? 4.085 6.512 -15.331 1.00 85.75 88 ARG A N 1
ATOM 652 C CA . ARG A 1 88 ? 4.339 5.069 -15.193 1.00 85.75 88 ARG A CA 1
ATOM 653 C C . ARG A 1 88 ? 3.814 4.488 -13.884 1.00 85.75 88 ARG A C 1
ATOM 655 O O . ARG A 1 88 ? 3.394 3.341 -13.890 1.00 85.75 88 ARG A O 1
ATOM 662 N N . GLY A 1 89 ? 3.758 5.280 -12.811 1.00 83.06 89 GLY A N 1
ATOM 663 C CA . GLY A 1 89 ? 3.113 4.886 -11.553 1.00 83.06 89 GLY A CA 1
ATOM 664 C C . GLY A 1 89 ? 1.633 4.547 -11.753 1.00 83.06 89 GLY A C 1
ATOM 665 O O . GLY A 1 89 ? 1.227 3.421 -11.483 1.00 83.06 89 GLY A O 1
ATOM 666 N N . ASP A 1 90 ? 0.860 5.471 -12.335 1.00 83.12 90 ASP A N 1
ATOM 667 C CA . ASP A 1 90 ? -0.562 5.262 -12.657 1.00 83.12 90 ASP A CA 1
ATOM 668 C C . ASP A 1 90 ? -0.768 4.032 -13.564 1.00 83.12 90 ASP A C 1
ATOM 670 O O . ASP A 1 90 ? -1.694 3.246 -13.355 1.00 83.12 90 ASP A O 1
ATOM 674 N N . LEU A 1 91 ? 0.119 3.821 -14.547 1.00 87.06 91 LEU A N 1
ATOM 675 C CA . LEU A 1 91 ? 0.081 2.632 -15.405 1.00 87.06 91 LEU A CA 1
ATOM 676 C C . LEU A 1 91 ? 0.409 1.345 -14.642 1.00 87.06 91 LEU A C 1
ATOM 678 O O . LEU A 1 91 ? -0.257 0.341 -14.863 1.00 87.06 91 LEU A O 1
ATOM 682 N N . ALA A 1 92 ? 1.405 1.355 -13.753 1.00 89.38 92 ALA A N 1
ATOM 683 C CA . ALA A 1 92 ? 1.769 0.193 -12.946 1.00 89.38 92 ALA A CA 1
ATOM 684 C C . ALA A 1 92 ? 0.640 -0.195 -11.987 1.00 89.38 92 ALA A C 1
ATOM 686 O O . ALA A 1 92 ? 0.372 -1.378 -11.809 1.00 89.38 92 ALA A O 1
ATOM 687 N N . ILE A 1 93 ? -0.046 0.799 -11.423 1.00 87.44 93 ILE A N 1
ATOM 688 C CA . ILE A 1 93 ? -1.245 0.620 -10.607 1.00 87.44 93 ILE A CA 1
ATOM 689 C C . ILE A 1 93 ? -2.358 -0.044 -11.417 1.00 87.44 93 ILE A C 1
ATOM 691 O O . ILE A 1 93 ? -2.909 -1.055 -10.986 1.00 87.44 93 ILE A O 1
ATOM 695 N N . ALA A 1 94 ? -2.681 0.501 -12.592 1.00 85.19 94 ALA A N 1
ATOM 696 C CA . ALA A 1 94 ? -3.714 -0.062 -13.453 1.00 85.19 94 ALA A CA 1
ATOM 697 C C . ALA A 1 94 ? -3.364 -1.497 -13.882 1.00 85.19 94 ALA A C 1
ATOM 699 O O . ALA A 1 94 ? -4.207 -2.385 -13.794 1.00 85.19 94 ALA A O 1
ATOM 700 N N . ASP A 1 95 ? -2.114 -1.735 -14.282 1.00 89.25 95 ASP A N 1
ATOM 701 C CA . ASP A 1 95 ? -1.601 -3.054 -14.659 1.00 89.25 95 ASP A CA 1
ATOM 702 C C . ASP A 1 95 ? -1.693 -4.046 -13.494 1.00 89.25 95 ASP A C 1
ATOM 704 O O . ASP A 1 95 ? -2.227 -5.138 -13.663 1.00 89.25 95 ASP A O 1
ATOM 708 N N . PHE A 1 96 ? -1.274 -3.652 -12.286 1.00 89.62 96 PHE A N 1
ATOM 709 C CA . PHE A 1 96 ? -1.409 -4.483 -11.090 1.00 89.62 96 PHE A CA 1
ATOM 710 C C . PHE A 1 96 ? -2.865 -4.891 -10.854 1.00 89.62 96 PHE A C 1
ATOM 712 O O . PHE A 1 96 ? -3.169 -6.067 -10.669 1.00 89.62 96 PHE A O 1
ATOM 719 N N . ILE A 1 97 ? -3.765 -3.912 -10.883 1.00 81.94 97 ILE A N 1
ATOM 720 C CA . ILE A 1 97 ? -5.181 -4.109 -10.589 1.00 81.94 97 ILE A CA 1
ATOM 721 C C . ILE A 1 97 ? -5.860 -4.992 -11.639 1.00 81.94 97 ILE A C 1
ATOM 723 O O . ILE A 1 97 ? -6.712 -5.792 -11.276 1.00 81.94 97 ILE A O 1
ATOM 727 N N . MET A 1 98 ? -5.507 -4.853 -12.917 1.00 82.50 98 MET A N 1
ATOM 728 C CA . MET A 1 98 ? -6.135 -5.617 -14.000 1.00 82.50 98 MET A CA 1
ATOM 729 C C . MET A 1 98 ? -5.536 -7.014 -14.178 1.00 82.50 98 MET A C 1
ATOM 731 O O . MET A 1 98 ? -6.259 -7.926 -14.558 1.00 82.50 98 MET A O 1
ATOM 735 N N . ASN A 1 99 ? -4.234 -7.184 -13.928 1.00 86.38 99 ASN A N 1
ATOM 736 C CA . ASN A 1 99 ? -3.511 -8.383 -14.363 1.00 86.38 99 ASN A CA 1
ATOM 737 C C . ASN A 1 99 ? -2.838 -9.169 -13.230 1.00 86.38 99 ASN A C 1
ATOM 739 O O . ASN A 1 99 ? -2.492 -10.327 -13.437 1.00 86.38 99 ASN A O 1
ATOM 743 N N . PHE A 1 100 ? -2.628 -8.574 -12.051 1.00 88.56 100 PHE A N 1
ATOM 744 C CA . PHE A 1 100 ? -1.823 -9.194 -10.986 1.00 88.56 100 PHE A CA 1
ATOM 745 C C . PHE A 1 100 ? -2.552 -9.342 -9.653 1.00 88.56 100 PHE A C 1
ATOM 747 O O . PHE A 1 100 ? -2.096 -10.118 -8.812 1.00 88.56 100 PHE A O 1
ATOM 754 N N . ILE A 1 101 ? -3.647 -8.609 -9.421 1.00 85.19 101 ILE A N 1
ATOM 755 C CA . ILE A 1 101 ? -4.299 -8.579 -8.109 1.00 85.19 101 ILE A CA 1
ATOM 756 C C . ILE A 1 101 ? -4.755 -9.975 -7.679 1.00 85.19 101 ILE A C 1
ATOM 758 O O . ILE A 1 101 ? -4.418 -10.385 -6.571 1.00 85.19 101 ILE A O 1
ATOM 762 N N . ASP A 1 102 ? -5.391 -10.737 -8.571 1.00 84.69 102 ASP A N 1
ATOM 763 C CA . ASP A 1 102 ? -5.906 -12.078 -8.276 1.00 84.69 102 ASP A CA 1
ATOM 764 C C . ASP A 1 102 ? -4.793 -13.064 -7.907 1.00 84.69 102 ASP A C 1
ATOM 766 O O . ASP A 1 102 ? -4.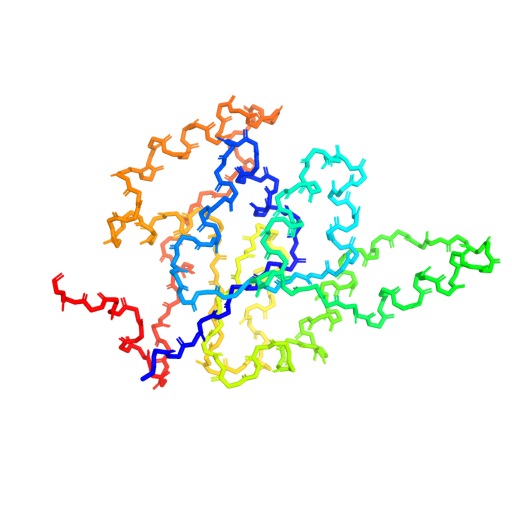923 -13.814 -6.942 1.00 84.69 102 ASP A O 1
ATOM 770 N N . GLU A 1 103 ? -3.658 -13.036 -8.609 1.00 88.06 103 GLU A N 1
ATOM 771 C CA . GLU A 1 103 ? -2.498 -13.861 -8.254 1.00 88.06 103 GLU A CA 1
ATOM 772 C C . GLU A 1 103 ? -1.875 -13.401 -6.927 1.00 88.06 103 GLU A C 1
ATOM 774 O O . GLU A 1 103 ? -1.457 -14.208 -6.089 1.00 88.06 103 GLU A O 1
ATOM 779 N N . ALA A 1 104 ? -1.806 -12.088 -6.711 1.00 87.38 104 ALA A N 1
ATOM 780 C CA . ALA A 1 104 ? -1.180 -11.518 -5.532 1.00 87.38 104 ALA A CA 1
ATOM 781 C C . ALA A 1 104 ? -1.976 -11.801 -4.250 1.00 87.38 104 ALA A C 1
ATOM 783 O O . ALA A 1 104 ? -1.361 -12.025 -3.198 1.00 87.38 104 ALA A O 1
ATOM 784 N N . VAL A 1 105 ? -3.311 -11.814 -4.332 1.00 85.19 105 VAL A N 1
ATOM 785 C CA . VAL A 1 105 ? -4.201 -12.094 -3.197 1.00 85.19 105 VAL A CA 1
ATOM 786 C C . VAL A 1 105 ? -4.607 -13.565 -3.088 1.00 85.19 105 VAL A C 1
ATOM 788 O O . VAL A 1 105 ? -4.773 -14.069 -1.974 1.00 85.19 105 VAL A O 1
ATOM 791 N N . GLY A 1 106 ? -4.699 -14.290 -4.203 1.00 85.06 106 GLY A N 1
ATOM 792 C CA . GLY A 1 106 ? -5.216 -15.654 -4.253 1.00 85.06 106 GLY A CA 1
ATOM 793 C C . GLY A 1 106 ? -6.648 -15.743 -3.715 1.00 85.06 106 GLY A C 1
ATOM 794 O O . GLY A 1 106 ? -7.473 -14.867 -3.940 1.00 85.06 106 GLY A O 1
ATOM 795 N N . ASN A 1 107 ? -6.939 -16.788 -2.936 1.00 82.56 107 ASN A N 1
ATOM 796 C CA . ASN A 1 107 ? -8.252 -16.981 -2.298 1.00 82.56 107 ASN A CA 1
ATOM 797 C C . ASN A 1 107 ? -8.404 -16.244 -0.951 1.00 82.56 107 ASN A C 1
ATOM 799 O O . ASN A 1 107 ? -9.359 -16.494 -0.211 1.00 82.56 107 ASN A O 1
AT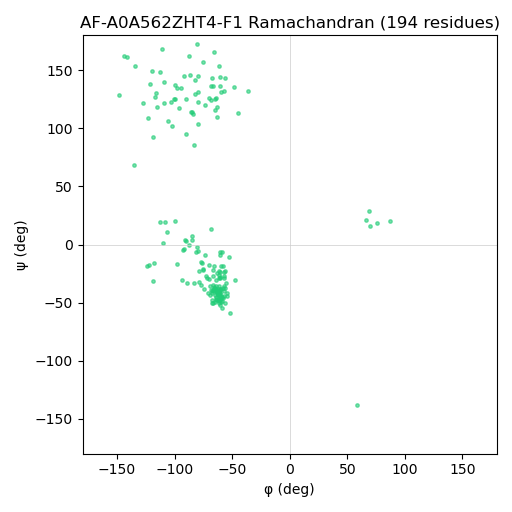OM 803 N N . ALA A 1 108 ? -7.436 -15.405 -0.573 1.00 85.69 108 ALA A N 1
ATOM 804 C CA . ALA A 1 108 ? -7.481 -14.685 0.690 1.00 85.69 108 ALA A CA 1
ATOM 805 C C . ALA A 1 108 ? -8.404 -13.457 0.596 1.00 85.69 108 ALA A C 1
ATOM 807 O O . ALA A 1 108 ? -8.414 -12.784 -0.434 1.00 85.69 108 ALA A O 1
ATOM 808 N N . PRO A 1 109 ? -9.124 -13.103 1.678 1.00 87.12 109 PRO A N 1
ATOM 809 C CA . PRO A 1 109 ? -9.777 -11.804 1.774 1.00 87.12 109 PRO A CA 1
ATOM 810 C C . PRO A 1 109 ? -8.751 -10.682 1.607 1.00 87.12 109 PRO A C 1
ATOM 812 O O . PRO A 1 109 ? -7.695 -10.702 2.251 1.00 87.12 109 PRO A O 1
ATOM 815 N N . ALA A 1 110 ? -9.073 -9.712 0.759 1.00 88.38 110 ALA A N 1
ATOM 816 C CA . ALA A 1 110 ? -8.189 -8.618 0.402 1.00 88.38 110 ALA A CA 1
ATOM 817 C C . ALA A 1 110 ? -8.810 -7.263 0.739 1.00 88.38 110 ALA A C 1
ATOM 819 O O . ALA A 1 110 ? -9.991 -7.017 0.502 1.00 88.38 110 ALA A O 1
ATOM 820 N N . LEU A 1 111 ? -7.986 -6.370 1.272 1.00 89.88 111 LEU A N 1
ATOM 821 C CA . LEU A 1 111 ? -8.331 -4.998 1.592 1.00 89.88 111 LEU A CA 1
ATOM 822 C C . LEU A 1 111 ? -7.377 -4.066 0.853 1.00 89.88 111 LEU A C 1
ATOM 824 O O . LEU A 1 111 ? -6.199 -3.980 1.186 1.00 89.88 111 LEU A O 1
ATOM 828 N N . VAL A 1 112 ? -7.882 -3.376 -0.157 1.00 88.94 112 VAL A N 1
ATOM 829 C CA . VAL A 1 112 ? -7.146 -2.373 -0.917 1.00 88.94 112 VAL A CA 1
ATOM 830 C C . VAL A 1 112 ? -7.255 -1.038 -0.190 1.00 88.94 112 VAL A C 1
ATOM 832 O O . VAL A 1 112 ? -8.345 -0.469 -0.092 1.00 88.94 112 VAL A O 1
ATOM 835 N N . ILE A 1 113 ? -6.130 -0.535 0.312 1.00 90.38 113 ILE A N 1
ATOM 836 C CA . ILE A 1 113 ? -6.031 0.779 0.953 1.00 90.38 113 ILE A CA 1
ATOM 837 C C . ILE A 1 113 ? -5.447 1.752 -0.060 1.00 90.38 113 ILE A C 1
ATOM 839 O O . ILE A 1 113 ? -4.379 1.493 -0.599 1.00 90.38 113 ILE A O 1
ATOM 843 N N . PHE A 1 114 ? -6.129 2.864 -0.312 1.00 85.25 114 PHE A N 1
ATOM 844 C CA . PHE A 1 114 ? -5.691 3.855 -1.295 1.00 85.25 114 PHE A CA 1
ATOM 845 C C . PHE A 1 114 ? -6.004 5.283 -0.850 1.00 85.25 114 PHE A C 1
ATOM 847 O O . PHE A 1 114 ? -6.878 5.512 -0.009 1.00 85.25 114 PHE A O 1
ATOM 854 N N . GLU A 1 115 ? -5.347 6.259 -1.473 1.00 78.75 115 GLU A N 1
ATOM 855 C CA . GLU A 1 115 ? -5.668 7.677 -1.273 1.00 78.75 115 GLU A CA 1
ATOM 856 C C . GLU A 1 115 ? -6.119 8.372 -2.555 1.00 78.75 115 GLU A C 1
ATOM 858 O O . GLU A 1 115 ? -6.996 9.243 -2.497 1.00 78.75 115 GLU A O 1
ATOM 863 N N . ASP A 1 116 ? -5.613 7.954 -3.720 1.00 72.75 116 ASP A N 1
ATOM 864 C CA . ASP A 1 116 ? -5.964 8.593 -4.987 1.00 72.75 116 ASP A CA 1
ATOM 865 C C . ASP A 1 116 ? -7.463 8.427 -5.326 1.00 72.75 116 ASP A C 1
ATOM 867 O O . ASP A 1 116 ? -8.026 7.333 -5.416 1.00 72.75 116 ASP A O 1
ATOM 871 N N . LYS A 1 117 ? -8.147 9.545 -5.586 1.00 66.06 117 LYS A N 1
ATOM 872 C CA . LYS A 1 117 ? -9.551 9.557 -6.031 1.00 66.06 117 LYS A CA 1
ATOM 873 C C . LYS A 1 117 ? -9.748 8.841 -7.372 1.00 66.06 117 LYS A C 1
ATOM 875 O O . LYS A 1 117 ? -10.841 8.330 -7.621 1.00 66.06 117 LYS A O 1
ATOM 880 N N . LYS A 1 118 ? -8.721 8.769 -8.223 1.00 66.50 118 LYS A N 1
ATOM 881 C CA . LYS A 1 118 ? -8.749 8.026 -9.492 1.00 66.50 118 LYS A CA 1
ATOM 882 C C . LYS A 1 118 ? -8.872 6.520 -9.262 1.00 66.50 118 LYS A C 1
ATOM 884 O O . LYS A 1 118 ? -9.645 5.879 -9.967 1.00 66.50 118 LYS A O 1
ATOM 889 N N . LEU A 1 119 ? -8.208 5.986 -8.233 1.00 66.25 119 LEU A N 1
ATOM 890 C CA . LEU A 1 119 ? -8.340 4.588 -7.803 1.00 66.25 119 LEU A CA 1
ATOM 891 C C . LEU A 1 119 ? -9.752 4.272 -7.303 1.00 66.25 119 LEU A C 1
ATOM 893 O O . LEU A 1 119 ? -10.255 3.171 -7.503 1.00 66.25 119 LEU A O 1
ATOM 897 N N . GLY A 1 120 ? -10.440 5.268 -6.738 1.00 62.34 120 GLY A N 1
ATOM 898 C CA . GLY A 1 120 ? -11.848 5.149 -6.359 1.00 62.34 120 GLY A CA 1
ATOM 899 C C . GLY A 1 120 ? -12.771 4.768 -7.524 1.00 62.34 120 GLY A C 1
ATOM 900 O O . GLY A 1 120 ? -13.768 4.092 -7.294 1.00 62.34 120 GLY A O 1
ATOM 901 N N . ARG A 1 121 ? -12.427 5.135 -8.768 1.00 65.31 121 ARG A N 1
ATOM 902 C CA . ARG A 1 121 ? -13.178 4.728 -9.972 1.00 65.31 121 ARG A CA 1
ATOM 903 C C . ARG A 1 121 ? -12.937 3.278 -10.362 1.00 65.31 121 ARG A C 1
ATOM 905 O O . ARG A 1 121 ? -13.740 2.713 -11.089 1.00 65.31 121 ARG A O 1
ATOM 912 N N . LEU A 1 122 ? -11.837 2.685 -9.907 1.00 63.41 122 LEU A N 1
ATOM 913 C CA . LEU A 1 122 ? -11.555 1.294 -10.210 1.00 63.41 122 LEU A CA 1
ATOM 914 C C . LEU A 1 122 ? -12.501 0.380 -9.433 1.00 63.41 122 LEU A C 1
ATOM 916 O O . LEU A 1 122 ? -12.900 -0.620 -10.002 1.00 63.41 122 LEU A O 1
ATOM 920 N N . ARG A 1 123 ? -12.988 0.787 -8.244 1.00 62.91 123 ARG A N 1
ATOM 921 C CA . ARG A 1 123 ? -13.989 0.064 -7.421 1.00 62.91 123 ARG A CA 1
ATOM 922 C C . ARG A 1 123 ? -15.2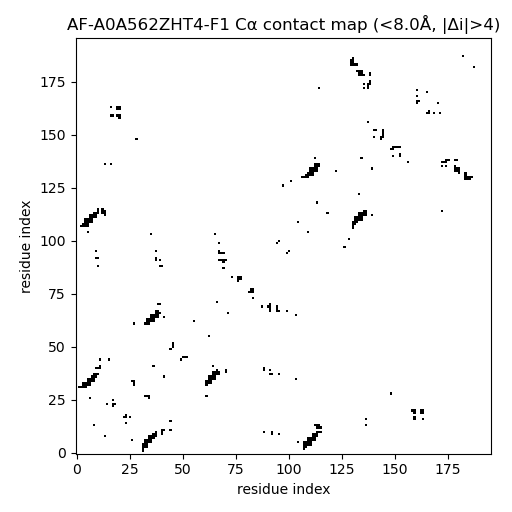20 -0.431 -8.190 1.00 62.91 123 ARG A C 1
ATOM 924 O O . ARG A 1 123 ? -15.819 -1.417 -7.787 1.00 62.91 123 ARG A 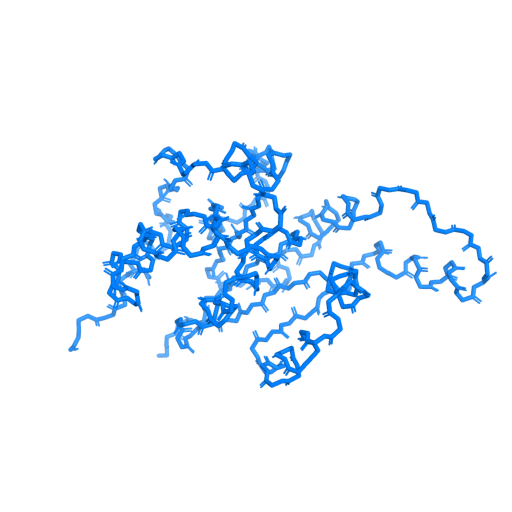O 1
ATOM 931 N N . THR A 1 124 ? -15.625 0.270 -9.248 1.00 60.22 124 THR A N 1
ATOM 932 C CA . THR A 1 124 ? -16.814 -0.073 -10.045 1.00 60.22 124 THR A CA 1
ATOM 933 C C . THR A 1 124 ? -16.522 -1.059 -11.173 1.00 60.22 124 THR A C 1
ATOM 935 O O . THR A 1 124 ? -17.420 -1.381 -11.943 1.00 60.22 124 THR A O 1
ATOM 938 N N . LEU A 1 125 ? -15.272 -1.495 -11.330 1.00 59.88 125 LEU A N 1
ATOM 939 C CA . LEU A 1 125 ? -14.917 -2.508 -12.311 1.00 59.88 125 LEU A CA 1
ATOM 940 C C . LEU A 1 125 ? -15.419 -3.863 -11.801 1.00 59.88 125 LEU A C 1
ATOM 942 O O . LEU A 1 125 ? -15.005 -4.330 -10.745 1.00 59.88 125 LEU A O 1
ATOM 946 N N . GLU A 1 126 ? -16.296 -4.500 -12.577 1.00 53.00 126 GLU A N 1
ATOM 947 C CA . GLU A 1 126 ? -16.922 -5.804 -12.279 1.00 53.00 126 GLU A CA 1
ATOM 948 C C . GLU A 1 126 ? -15.917 -6.963 -12.129 1.00 53.00 126 GLU A C 1
ATOM 950 O O . GLU A 1 126 ? -16.287 -8.074 -11.766 1.00 53.00 126 GLU A O 1
ATOM 955 N N . GLN A 1 127 ? -14.640 -6.707 -12.410 1.00 56.75 127 GLN A N 1
ATOM 956 C CA . GLN A 1 127 ? -13.561 -7.689 -12.442 1.00 56.75 127 GLN A CA 1
ATOM 957 C C . GLN A 1 127 ? -12.990 -8.064 -11.065 1.00 56.75 127 GLN A C 1
ATOM 959 O O . GLN A 1 127 ? -12.089 -8.893 -11.003 1.00 56.75 127 GLN A O 1
ATOM 964 N N . TYR A 1 128 ? -13.458 -7.472 -9.962 1.00 63.22 128 TYR A N 1
ATOM 965 C CA . TYR A 1 128 ? -12.942 -7.839 -8.641 1.00 63.22 128 TYR A CA 1
ATOM 966 C C . TYR A 1 128 ? -13.599 -9.082 -8.070 1.00 63.22 128 TYR A C 1
ATOM 968 O O . TYR A 1 128 ? -14.815 -9.263 -8.137 1.00 63.22 128 TYR A O 1
ATOM 976 N N . SER A 1 129 ? -12.784 -9.906 -7.410 1.00 61.03 129 SER A N 1
ATOM 977 C CA . SER A 1 129 ? -13.303 -10.989 -6.585 1.00 61.03 129 SER A CA 1
ATOM 978 C C . SER A 1 129 ? -14.265 -10.433 -5.527 1.00 61.03 129 SER A C 1
ATOM 980 O O . SER A 1 129 ? -14.010 -9.389 -4.923 1.00 61.03 129 SER A O 1
ATOM 982 N N . ALA A 1 130 ? -15.330 -11.178 -5.218 1.00 65.44 130 ALA A N 1
ATOM 983 C CA . ALA A 1 130 ? -16.269 -10.842 -4.140 1.00 65.44 130 ALA A CA 1
ATOM 984 C C . ALA A 1 130 ? -15.611 -10.727 -2.742 1.00 65.44 130 ALA A C 1
ATOM 986 O O . ALA A 1 130 ? -16.272 -10.350 -1.776 1.00 65.44 130 ALA A O 1
ATOM 987 N N . ASN A 1 131 ? -14.320 -11.065 -2.634 1.00 74.88 131 ASN A N 1
ATOM 988 C CA . ASN A 1 131 ? -13.519 -11.038 -1.416 1.00 74.88 131 ASN A CA 1
ATOM 989 C C . ASN A 1 131 ? -12.509 -9.874 -1.389 1.00 74.88 131 ASN A C 1
ATOM 991 O O . ASN A 1 131 ? -11.616 -9.873 -0.541 1.00 74.88 131 ASN A O 1
ATOM 995 N N . THR A 1 132 ? -12.602 -8.909 -2.311 1.00 79.25 132 THR A N 1
ATOM 996 C CA . THR A 1 132 ? -11.756 -7.707 -2.335 1.00 79.25 132 THR A CA 1
ATOM 997 C C . THR A 1 132 ? -12.563 -6.471 -1.967 1.00 79.25 132 THR A C 1
ATOM 999 O O . THR A 1 132 ? -13.520 -6.118 -2.645 1.00 79.25 132 THR A O 1
ATOM 1002 N N . HIS A 1 133 ? -12.135 -5.786 -0.912 1.00 83.25 133 HIS A N 1
ATOM 1003 C CA . HIS A 1 133 ? -12.744 -4.552 -0.432 1.00 83.25 133 HIS A CA 1
ATOM 1004 C C . HIS A 1 133 ? -11.809 -3.375 -0.615 1.00 83.25 133 HIS A C 1
ATOM 1006 O O . HIS A 1 133 ? -10.597 -3.506 -0.480 1.00 83.25 133 HIS A O 1
ATOM 1012 N N . PHE A 1 134 ? -12.376 -2.200 -0.849 1.00 84.38 134 PHE A N 1
ATOM 1013 C CA . PHE A 1 134 ? -11.617 -0.975 -1.055 1.00 84.38 134 PHE A CA 1
ATOM 1014 C C . PHE A 1 134 ? -11.928 0.015 0.059 1.00 84.38 134 PHE A C 1
ATOM 1016 O O . PHE A 1 134 ? -13.092 0.315 0.315 1.00 84.38 134 PHE A O 1
ATOM 1023 N N . ILE A 1 135 ? -10.899 0.580 0.685 1.00 86.31 135 ILE A N 1
ATOM 1024 C CA . ILE A 1 135 ? -11.037 1.593 1.736 1.00 86.31 135 ILE A CA 1
ATOM 1025 C C . ILE A 1 135 ? -9.955 2.667 1.610 1.00 86.31 135 ILE A C 1
ATOM 1027 O O . ILE A 1 135 ? -8.930 2.472 0.964 1.00 86.31 135 ILE A O 1
ATOM 1031 N N . THR A 1 136 ? -10.182 3.819 2.230 1.00 87.12 136 THR A N 1
ATOM 1032 C CA . THR A 1 136 ? -9.159 4.864 2.349 1.00 87.12 136 THR A CA 1
ATOM 1033 C C . THR A 1 136 ? -8.286 4.645 3.581 1.00 87.12 136 THR A C 1
ATOM 1035 O O . THR A 1 136 ? -8.696 3.950 4.514 1.00 87.12 136 THR A O 1
ATOM 1038 N N . THR A 1 137 ? -7.112 5.282 3.636 1.00 89.94 137 THR A N 1
ATOM 1039 C CA . THR A 1 137 ? -6.255 5.280 4.839 1.00 89.94 137 THR A CA 1
ATOM 1040 C C . THR A 1 137 ? -7.016 5.762 6.079 1.00 89.94 137 THR A C 1
ATOM 1042 O O . THR A 1 137 ? -6.928 5.151 7.140 1.00 89.94 137 THR A O 1
ATOM 1045 N N . ALA A 1 138 ? -7.834 6.812 5.949 1.00 88.12 138 ALA A N 1
ATOM 1046 C CA . ALA A 1 138 ? -8.643 7.324 7.055 1.00 88.12 138 ALA A CA 1
ATOM 1047 C C . ALA A 1 138 ? -9.688 6.300 7.540 1.00 88.12 138 ALA A C 1
ATOM 1049 O O . ALA A 1 138 ? -9.824 6.064 8.740 1.00 88.12 138 ALA A O 1
ATOM 1050 N N . ALA A 1 139 ? -10.401 5.648 6.613 1.00 88.81 139 ALA A N 1
ATOM 1051 C CA . ALA A 1 139 ? -11.370 4.607 6.957 1.00 88.81 139 ALA A CA 1
ATOM 1052 C C . ALA A 1 139 ? -10.697 3.384 7.605 1.00 88.81 139 ALA A C 1
ATOM 1054 O O . ALA A 1 139 ? -11.254 2.795 8.532 1.00 88.81 139 ALA A O 1
ATOM 1055 N N . TYR A 1 140 ? -9.482 3.036 7.168 1.00 91.94 140 TYR A N 1
ATOM 1056 C CA . TYR A 1 140 ? -8.677 1.985 7.788 1.00 91.94 140 TYR A CA 1
ATOM 1057 C C . TYR A 1 140 ? -8.381 2.294 9.257 1.00 91.94 140 TYR A C 1
ATOM 1059 O O . TYR A 1 140 ? -8.646 1.463 10.120 1.00 91.94 140 TYR A O 1
ATOM 1067 N N . L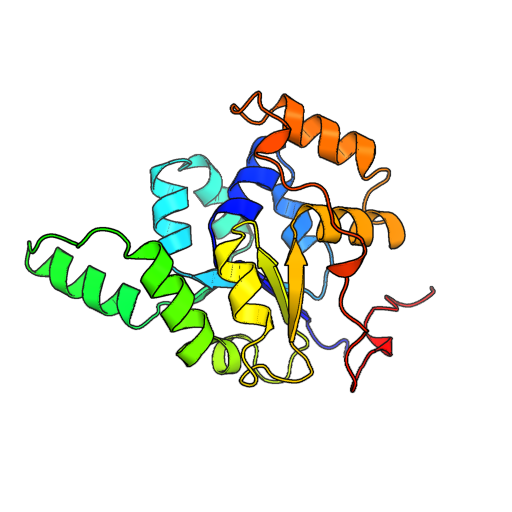EU A 1 141 ? -7.911 3.508 9.558 1.00 91.62 141 LEU A N 1
ATOM 1068 C CA . LEU A 1 141 ? -7.618 3.925 10.931 1.00 91.62 141 LEU A CA 1
ATOM 1069 C C . LEU A 1 141 ? -8.867 3.904 11.823 1.00 91.62 141 LEU A C 1
ATOM 1071 O O . LEU A 1 141 ? -8.800 3.404 12.941 1.00 91.62 141 LEU A O 1
ATOM 1075 N N . ARG A 1 142 ? -10.028 4.347 11.318 1.00 90.19 142 ARG A N 1
ATOM 1076 C CA . ARG A 1 142 ? -11.303 4.210 12.050 1.00 90.19 142 ARG A CA 1
ATOM 1077 C C . ARG A 1 142 ? -11.653 2.757 12.344 1.00 90.19 142 ARG A C 1
ATOM 1079 O O . ARG A 1 142 ? -12.163 2.447 13.416 1.00 90.19 142 ARG A O 1
ATOM 1086 N N . LYS A 1 143 ? -11.377 1.849 11.406 1.00 90.62 143 LYS A N 1
ATOM 1087 C CA . LYS A 1 143 ? -11.590 0.422 11.647 1.00 90.62 143 LYS A CA 1
ATOM 1088 C C . LYS A 1 143 ? -10.638 -0.104 12.721 1.00 90.62 143 LYS A C 1
ATOM 1090 O O . LYS A 1 143 ? -11.082 -0.874 13.560 1.00 90.62 143 LYS A O 1
ATOM 1095 N N . LEU A 1 144 ? -9.381 0.337 12.749 1.00 91.81 144 LEU A N 1
ATOM 1096 C CA . LEU A 1 144 ? -8.449 -0.022 13.824 1.00 91.81 144 LEU A CA 1
ATOM 1097 C C . LEU A 1 144 ? -8.913 0.488 15.197 1.00 91.81 144 LEU A C 1
ATOM 1099 O O . LEU A 1 144 ? -8.768 -0.235 16.177 1.00 91.81 144 LEU A O 1
ATOM 1103 N N . GLU A 1 145 ? -9.490 1.689 15.274 1.00 92.56 145 GLU A N 1
ATOM 1104 C CA . GLU A 1 145 ? -10.077 2.226 16.512 1.00 92.56 145 GLU A CA 1
ATOM 1105 C C . GLU A 1 145 ? -11.265 1.375 16.972 1.00 92.56 145 GLU A C 1
ATOM 1107 O O . GLU A 1 145 ? -11.322 0.958 18.126 1.00 92.56 145 GLU A O 1
ATOM 1112 N N . ALA A 1 146 ? -12.179 1.045 16.056 1.00 90.50 146 ALA A N 1
ATOM 1113 C CA . ALA A 1 146 ? -13.342 0.211 16.360 1.00 90.50 146 ALA A CA 1
ATOM 1114 C C . ALA A 1 146 ? -12.967 -1.201 16.854 1.00 90.50 146 ALA A C 1
ATOM 1116 O O . ALA A 1 146 ? -13.728 -1.804 17.606 1.00 90.50 146 ALA A O 1
ATOM 1117 N N . GLU A 1 147 ? -11.805 -1.720 16.448 1.00 87.56 147 GLU A N 1
ATOM 1118 C CA . GLU A 1 147 ? -11.253 -3.001 16.917 1.00 87.56 147 GLU A CA 1
ATOM 1119 C C . GLU A 1 147 ? -10.339 -2.851 18.153 1.00 87.56 147 GLU A C 1
ATOM 1121 O O . GLU A 1 147 ? -9.734 -3.826 18.595 1.00 87.56 147 GLU A O 1
ATOM 1126 N N . GLY A 1 148 ? -10.196 -1.642 18.711 1.00 91.44 148 GLY A N 1
ATOM 1127 C CA . GLY A 1 148 ? -9.361 -1.371 19.886 1.00 91.44 148 GLY A CA 1
ATOM 1128 C C . GLY A 1 148 ? -7.850 -1.475 19.642 1.00 91.44 148 GLY A C 1
ATOM 1129 O O . GLY A 1 148 ? -7.080 -1.569 20.596 1.00 91.44 148 GLY A O 1
ATOM 1130 N N . ILE A 1 149 ? -7.407 -1.474 18.380 1.00 91.88 149 ILE A N 1
ATOM 1131 C CA . ILE A 1 149 ? -5.985 -1.534 17.996 1.00 91.88 149 ILE A CA 1
ATOM 1132 C C . ILE A 1 149 ? -5.310 -0.172 18.195 1.00 91.88 149 ILE A C 1
ATOM 1134 O O . ILE A 1 149 ? -4.135 -0.106 18.557 1.00 91.88 149 ILE A O 1
ATOM 1138 N N . ILE A 1 150 ? -6.047 0.913 17.964 1.00 93.25 150 ILE A N 1
ATOM 1139 C CA . ILE A 1 150 ? -5.633 2.272 18.323 1.00 93.25 150 ILE A CA 1
ATOM 1140 C C . ILE A 1 150 ? -6.643 2.865 19.303 1.00 93.25 150 ILE A C 1
ATOM 1142 O O . ILE A 1 150 ? -7.826 2.543 19.242 1.00 93.25 150 ILE A O 1
ATOM 1146 N N . THR A 1 151 ? -6.179 3.742 20.191 1.00 91.81 151 THR A N 1
ATOM 1147 C CA . THR A 1 151 ? -7.032 4.373 21.211 1.00 91.81 151 THR A CA 1
ATOM 1148 C C . THR A 1 151 ? -8.003 5.385 20.612 1.00 91.81 151 THR A C 1
ATOM 1150 O O . THR A 1 151 ? -9.156 5.439 21.025 1.00 91.81 151 THR A O 1
ATOM 1153 N N . SER A 1 152 ? -7.526 6.197 19.662 1.00 93.38 152 SER A N 1
ATOM 1154 C CA . SER A 1 152 ? -8.327 7.237 19.023 1.00 93.38 152 SER A CA 1
ATOM 1155 C C . SER A 1 152 ? -7.902 7.469 17.574 1.00 93.38 152 SER A C 1
ATOM 1157 O O . SER A 1 152 ? -6.722 7.705 17.274 1.00 93.38 152 SER A O 1
ATOM 1159 N N . PHE A 1 153 ? -8.882 7.433 16.672 1.00 91.75 153 PHE A N 1
ATOM 1160 C CA . PHE A 1 153 ? -8.735 7.879 15.293 1.00 91.75 153 PHE A CA 1
ATOM 1161 C C . PHE A 1 153 ? -8.390 9.366 15.250 1.00 91.75 153 PHE A C 1
ATOM 1163 O O . PHE A 1 153 ? -7.439 9.731 14.568 1.00 91.75 153 PHE A O 1
ATOM 1170 N N . ASP A 1 154 ? -9.124 10.205 15.983 1.00 88.69 154 ASP A N 1
ATOM 1171 C CA . ASP A 1 154 ? -8.976 11.662 15.918 1.00 88.69 154 ASP A CA 1
ATOM 1172 C C . ASP A 1 154 ? -7.585 12.118 16.384 1.00 88.69 154 ASP A C 1
ATOM 1174 O O . ASP A 1 154 ? -6.967 12.965 15.735 1.00 88.69 154 ASP A O 1
ATOM 1178 N N . GLU A 1 155 ? -7.043 11.516 17.448 1.00 90.19 155 GLU A N 1
ATOM 1179 C CA . GLU A 1 155 ? -5.672 11.791 17.904 1.00 90.19 155 GLU A CA 1
ATOM 1180 C C . GLU A 1 155 ? -4.641 11.347 16.861 1.00 90.19 155 GLU A C 1
ATOM 1182 O O . GLU A 1 155 ? -3.785 12.132 16.450 1.00 90.19 155 GLU A O 1
ATOM 1187 N N . THR A 1 156 ? -4.761 10.111 16.366 1.00 89.56 156 THR A N 1
ATOM 1188 C CA . THR A 1 156 ? -3.843 9.561 15.355 1.00 89.56 156 THR A CA 1
ATOM 1189 C C . THR A 1 156 ? -3.876 10.383 14.066 1.00 89.56 156 THR A C 1
ATOM 1191 O O . THR A 1 156 ? -2.838 10.669 13.470 1.00 89.56 156 THR A O 1
ATOM 1194 N N . TRP A 1 157 ? -5.065 10.790 13.629 1.00 87.88 157 TRP A N 1
ATOM 1195 C CA . TRP A 1 157 ? -5.257 11.601 12.435 1.00 87.88 157 TRP A CA 1
ATOM 1196 C C . TRP A 1 157 ? -4.707 13.015 12.620 1.00 87.88 157 TRP A C 1
ATOM 1198 O O . TRP A 1 157 ? -4.046 13.538 11.725 1.00 87.88 157 TRP A O 1
ATOM 1208 N N . SER A 1 158 ? -4.886 13.609 13.801 1.00 85.81 158 SER A N 1
ATOM 1209 C CA . SER A 1 158 ? -4.291 14.907 14.142 1.00 85.81 158 SER A CA 1
ATOM 1210 C C . SER A 1 158 ? -2.757 14.855 14.140 1.00 85.81 158 SER A C 1
ATOM 1212 O O . SER A 1 158 ? -2.102 15.776 13.645 1.00 85.81 158 SER A O 1
ATOM 1214 N N . GLU A 1 159 ? -2.154 13.763 14.620 1.00 86.62 159 GLU A N 1
ATOM 1215 C CA . GLU A 1 159 ? -0.704 13.534 14.521 1.00 86.62 159 GLU A CA 1
ATOM 1216 C C . GLU A 1 159 ? -0.232 13.442 13.062 1.00 86.62 159 GLU A C 1
ATOM 1218 O O . GLU A 1 159 ? 0.788 14.031 12.705 1.00 86.62 159 GLU A O 1
ATOM 1223 N N . ILE A 1 160 ? -0.979 12.739 12.207 1.00 85.31 160 ILE A N 1
ATOM 1224 C CA . ILE A 1 160 ? -0.695 12.629 10.767 1.00 85.31 160 ILE A CA 1
ATOM 1225 C C . ILE A 1 160 ? -0.745 13.999 10.093 1.00 85.31 160 ILE A C 1
ATOM 1227 O O . ILE A 1 160 ? 0.206 14.383 9.411 1.00 85.31 160 ILE A O 1
ATOM 1231 N N . VAL A 1 161 ? -1.819 14.758 10.310 1.00 81.12 161 VAL A N 1
ATOM 1232 C CA . VAL A 1 161 ? -2.001 16.081 9.697 1.00 81.12 161 VAL A CA 1
ATOM 1233 C C . VAL A 1 161 ? -0.942 17.072 10.186 1.00 81.12 161 VAL A C 1
ATOM 1235 O O . VAL A 1 161 ? -0.437 17.858 9.393 1.00 81.12 161 VAL A O 1
ATOM 1238 N N . SER A 1 162 ? -0.561 17.025 11.467 1.00 79.25 162 SER A N 1
ATOM 1239 C CA . SER A 1 162 ? 0.446 17.943 12.026 1.00 79.25 162 SER A CA 1
ATOM 1240 C C . SER A 1 162 ? 1.880 17.654 11.572 1.00 79.25 162 SER A C 1
ATOM 1242 O O . SER A 1 162 ? 2.696 18.575 11.534 1.00 79.25 162 SER A O 1
ATOM 1244 N N . LYS A 1 163 ? 2.200 16.400 11.228 1.00 75.44 163 LYS A N 1
ATOM 1245 C CA . LYS A 1 163 ? 3.541 15.982 10.778 1.00 75.44 163 LYS A CA 1
ATOM 1246 C C . LYS A 1 163 ? 3.685 15.889 9.260 1.00 75.44 163 LYS A C 1
ATOM 1248 O O . LYS A 1 163 ? 4.804 15.872 8.752 1.00 75.44 163 LYS A O 1
ATOM 1253 N N . SER A 1 164 ? 2.580 15.842 8.524 1.00 63.25 164 SER A N 1
ATOM 1254 C CA . SER A 1 164 ? 2.593 15.978 7.072 1.00 63.25 164 SER A CA 1
ATOM 1255 C C . SER A 1 164 ? 3.081 17.383 6.697 1.00 63.25 164 SER A C 1
ATOM 1257 O O . SER A 1 164 ? 2.515 18.386 7.124 1.00 63.25 164 SER A O 1
ATOM 1259 N N . HIS A 1 165 ? 4.121 17.482 5.860 1.00 50.31 165 HIS A N 1
ATOM 1260 C CA . HIS A 1 165 ? 4.622 18.764 5.330 1.00 50.31 165 HIS A CA 1
ATOM 1261 C C . HIS A 1 165 ? 3.577 19.537 4.501 1.00 50.31 165 HIS A C 1
ATOM 1263 O O . HIS A 1 165 ? 3.799 20.693 4.140 1.00 50.31 165 HIS A O 1
ATOM 1269 N N . SER A 1 166 ? 2.438 18.911 4.197 1.00 47.09 166 SER A N 1
ATOM 1270 C CA . SER A 1 166 ? 1.267 19.560 3.629 1.00 47.09 166 SER A CA 1
ATOM 1271 C C . SER A 1 166 ? 0.352 20.047 4.752 1.00 47.09 166 SER A C 1
ATOM 1273 O O . SER A 1 166 ? -0.520 19.321 5.219 1.00 47.09 166 SER A O 1
ATOM 1275 N N . SER A 1 167 ? 0.494 21.312 5.134 1.00 36.84 167 SER A N 1
ATOM 1276 C CA . SER A 1 167 ? -0.387 22.007 6.081 1.00 36.84 167 SER A CA 1
ATOM 1277 C C . SER A 1 167 ? -1.812 22.271 5.555 1.00 36.84 167 SER A C 1
ATOM 1279 O O . SER A 1 167 ? -2.543 23.049 6.165 1.00 36.84 167 SER A O 1
ATOM 1281 N N . ASP A 1 168 ? -2.231 21.648 4.441 1.00 42.81 168 ASP A N 1
ATOM 1282 C CA . ASP A 1 168 ? -3.604 21.723 3.925 1.00 42.81 168 ASP A CA 1
ATOM 1283 C C . ASP A 1 168 ? -4.397 20.435 4.249 1.00 42.81 168 ASP A C 1
ATOM 1285 O O . ASP A 1 168 ? -4.263 19.430 3.540 1.00 42.81 168 ASP A O 1
ATOM 1289 N N . PRO A 1 169 ? -5.275 20.454 5.275 1.00 42.19 169 PRO A N 1
ATOM 1290 C CA . PRO A 1 169 ? -6.140 19.329 5.621 1.00 42.19 169 PRO A CA 1
ATOM 1291 C C . PRO A 1 169 ? -7.057 18.879 4.475 1.00 42.19 169 PRO A C 1
ATOM 1293 O O . PRO A 1 169 ? -7.533 17.754 4.500 1.00 42.19 169 PRO A O 1
ATOM 1296 N N . ARG A 1 170 ? -7.294 19.708 3.444 1.00 41.94 170 ARG A N 1
ATOM 1297 C CA . ARG A 1 170 ? -8.158 19.369 2.294 1.00 41.94 170 ARG A CA 1
ATOM 1298 C C . ARG A 1 170 ? -7.498 18.417 1.294 1.00 41.94 170 ARG A C 1
ATOM 1300 O O . ARG A 1 170 ? -8.193 17.849 0.449 1.00 41.94 170 ARG A O 1
ATOM 1307 N N . LEU A 1 171 ? -6.174 18.258 1.361 1.00 41.66 171 LEU A N 1
ATOM 1308 C CA . LEU A 1 171 ? -5.443 17.228 0.615 1.00 41.66 171 LEU A CA 1
ATOM 1309 C C . LEU A 1 171 ? -5.553 15.858 1.294 1.00 41.66 171 LEU A C 1
ATOM 1311 O O . LEU A 1 171 ? -5.454 14.832 0.624 1.00 41.66 171 LEU A O 1
ATOM 1315 N N . HIS A 1 172 ? -5.840 15.842 2.596 1.00 50.47 172 HIS A N 1
ATOM 1316 C CA . HIS A 1 172 ? -6.145 14.636 3.344 1.00 50.47 172 HIS A CA 1
ATOM 1317 C C . HIS A 1 172 ? -7.637 14.322 3.181 1.00 50.47 172 HIS A C 1
ATOM 1319 O O . HIS A 1 172 ? -8.516 15.087 3.569 1.00 50.47 172 HIS A O 1
ATOM 1325 N N . ARG A 1 173 ? -7.946 13.207 2.514 1.00 48.88 173 ARG A N 1
ATOM 1326 C CA . ARG A 1 173 ? -9.331 12.818 2.233 1.00 48.88 173 ARG A CA 1
ATOM 1327 C C . ARG A 1 173 ? -10.051 12.514 3.545 1.00 48.88 173 ARG A C 1
ATOM 1329 O O . ARG A 1 173 ? -9.702 11.548 4.221 1.00 48.88 173 ARG A O 1
ATOM 1336 N N . GLU A 1 174 ? -11.072 13.305 3.871 1.00 47.88 174 GLU A N 1
ATOM 1337 C CA . GLU A 1 174 ? -11.982 12.947 4.954 1.00 47.88 174 GLU A CA 1
ATOM 1338 C C . GLU A 1 174 ? -12.672 11.612 4.629 1.00 47.88 174 GLU A C 1
ATOM 1340 O O . GLU A 1 174 ? -13.066 11.381 3.477 1.00 47.88 174 GLU A O 1
ATOM 1345 N N . PRO A 1 175 ? -12.790 10.705 5.611 1.00 42.75 175 PRO A N 1
ATOM 1346 C CA . PRO A 1 175 ? -13.424 9.416 5.403 1.00 42.75 175 PRO A CA 1
ATOM 1347 C C . PRO A 1 175 ? -14.894 9.628 5.038 1.00 42.75 175 PRO A C 1
ATOM 1349 O O . PRO A 1 175 ? -15.668 10.160 5.830 1.00 42.75 175 PRO A O 1
ATOM 1352 N N . ASN A 1 176 ? -15.298 9.190 3.847 1.00 45.00 176 ASN A N 1
ATOM 1353 C CA . ASN A 1 176 ? -16.711 9.143 3.495 1.00 45.00 176 ASN A CA 1
ATOM 1354 C C . ASN A 1 176 ? -17.329 7.885 4.140 1.00 45.00 176 ASN A C 1
ATOM 1356 O O . ASN A 1 176 ? -16.873 6.777 3.850 1.00 45.00 176 ASN A O 1
ATOM 1360 N N . PRO A 1 177 ? -18.379 8.008 4.971 1.00 39.41 177 PRO A N 1
ATOM 1361 C CA . PRO A 1 177 ? -19.057 6.862 5.582 1.00 39.41 177 PRO A CA 1
ATOM 1362 C C . PRO A 1 177 ? -19.608 5.849 4.565 1.00 39.41 177 PRO A C 1
ATOM 1364 O O . PRO A 1 177 ? -19.770 4.680 4.894 1.00 39.41 177 PRO A O 1
ATOM 1367 N N . GLN A 1 178 ? -19.859 6.281 3.325 1.00 42.22 178 GLN A N 1
ATOM 1368 C CA . GLN A 1 178 ? -20.301 5.431 2.213 1.00 42.22 178 GLN A CA 1
ATOM 1369 C C . GLN A 1 178 ? -19.155 4.635 1.555 1.00 42.22 178 GLN A C 1
ATOM 1371 O O . GLN A 1 178 ? -19.404 3.834 0.661 1.00 42.22 178 GLN A O 1
ATOM 1376 N N . GLU A 1 179 ? -17.897 4.863 1.950 1.00 44.12 179 GLU A N 1
ATOM 1377 C CA . GLU A 1 179 ? -16.716 4.163 1.414 1.00 44.12 179 GLU A CA 1
ATOM 1378 C C . GLU A 1 179 ? -16.313 2.929 2.227 1.00 44.12 179 GLU A C 1
ATOM 1380 O O . GLU A 1 179 ? -15.389 2.219 1.812 1.00 44.12 179 GLU A O 1
ATOM 13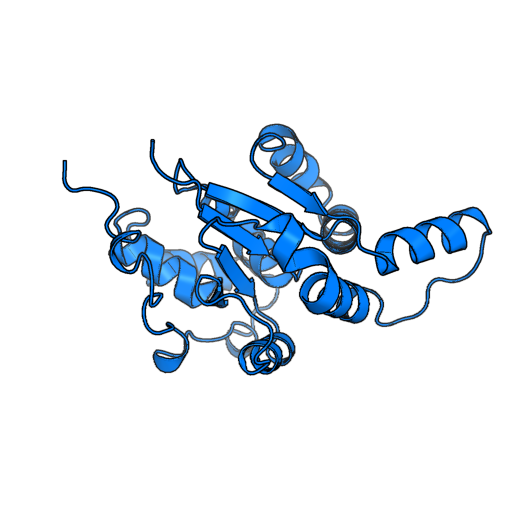85 N N . ILE A 1 180 ? -16.990 2.679 3.355 1.00 46.69 180 ILE A N 1
ATOM 1386 C CA . ILE A 1 180 ? -16.939 1.411 4.083 1.00 46.69 180 ILE A CA 1
ATOM 1387 C C . ILE A 1 180 ? -17.869 0.459 3.336 1.00 46.69 180 ILE A C 1
ATOM 1389 O O . ILE A 1 180 ? -19.089 0.596 3.386 1.00 46.69 180 ILE A O 1
ATOM 1393 N N . ASP A 1 181 ? -17.265 -0.450 2.583 1.00 44.09 181 ASP A N 1
ATOM 1394 C CA . ASP A 1 181 ? -17.990 -1.405 1.758 1.00 44.09 181 ASP A CA 1
ATOM 1395 C C . ASP A 1 181 ? -18.896 -2.314 2.606 1.00 44.09 181 ASP A C 1
ATOM 1397 O O . ASP A 1 181 ? -18.622 -2.574 3.785 1.00 44.09 181 ASP A O 1
ATOM 1401 N N . ALA A 1 182 ? -19.969 -2.821 1.996 1.00 37.44 182 ALA A N 1
ATOM 1402 C CA . ALA A 1 182 ? -20.760 -3.878 2.614 1.00 37.44 182 ALA A CA 1
ATOM 1403 C C . ALA A 1 182 ? -19.860 -5.110 2.830 1.00 37.44 182 ALA A C 1
ATOM 1405 O O . ALA A 1 182 ? -18.964 -5.377 2.024 1.00 37.44 182 ALA A O 1
ATOM 1406 N N . PRO A 1 183 ? -20.044 -5.871 3.918 1.00 43.81 183 PRO A N 1
ATOM 1407 C CA . PRO A 1 183 ? -19.121 -6.952 4.220 1.00 43.81 183 PRO A CA 1
ATOM 1408 C C . PRO A 1 183 ? -19.228 -8.079 3.175 1.00 43.81 183 PRO A C 1
ATOM 1410 O O . PRO A 1 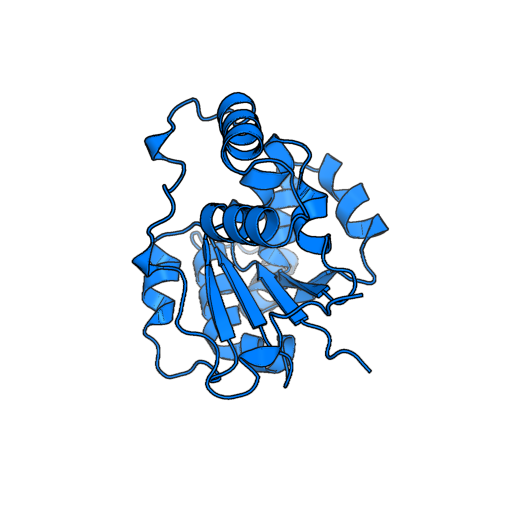183 ? -20.323 -8.370 2.693 1.00 43.81 183 PRO A O 1
ATOM 1413 N N . ALA A 1 184 ? -18.097 -8.709 2.819 1.00 36.31 184 ALA A N 1
ATOM 1414 C CA . ALA A 1 184 ? -18.020 -9.718 1.753 1.00 36.31 184 ALA A CA 1
ATOM 1415 C C . ALA A 1 184 ? -19.112 -10.795 1.852 1.00 36.31 184 ALA A C 1
ATOM 1417 O O . ALA A 1 184 ? -19.336 -11.386 2.914 1.00 36.31 184 ALA A O 1
ATOM 1418 N N . GLY A 1 185 ? -19.718 -11.118 0.702 1.00 32.00 185 GLY A N 1
ATOM 1419 C CA . GLY A 1 185 ? -20.771 -12.134 0.567 1.00 32.00 185 GLY A CA 1
ATOM 1420 C C . GLY A 1 185 ? -20.344 -13.547 0.985 1.00 32.00 185 GLY A C 1
ATOM 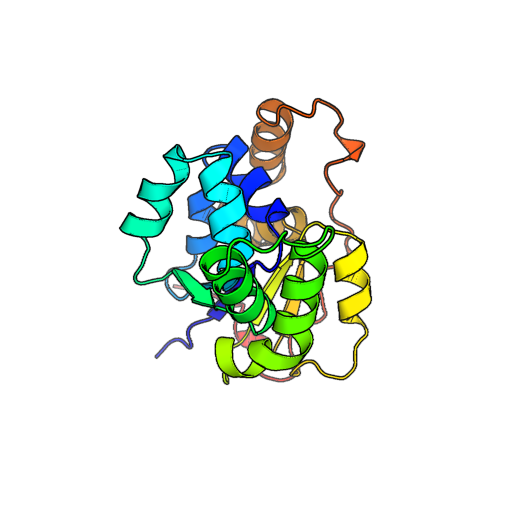1421 O O . GLY A 1 185 ? -21.188 -14.374 1.322 1.00 32.00 185 GLY A O 1
ATOM 1422 N N . SER A 1 186 ? -19.038 -13.814 1.059 1.00 34.78 186 SER A N 1
ATOM 1423 C CA . SER A 1 186 ? -18.479 -14.980 1.740 1.00 34.78 186 SER A CA 1
ATOM 1424 C C . SER A 1 186 ? -17.409 -14.543 2.730 1.00 34.78 186 SER A C 1
ATOM 1426 O O . SER A 1 186 ? -16.419 -13.925 2.357 1.00 34.78 186 SER A O 1
ATOM 1428 N N . GLY A 1 187 ? -17.597 -14.875 4.008 1.00 34.88 187 GLY A N 1
ATOM 1429 C CA . GLY A 1 187 ? -16.638 -14.514 5.050 1.00 34.88 187 GLY A CA 1
ATOM 1430 C C . GLY A 1 187 ? -16.847 -13.130 5.668 1.00 34.88 187 GLY A C 1
ATOM 1431 O O . GLY A 1 187 ? -15.949 -12.645 6.341 1.00 34.88 187 GLY A O 1
ATOM 1432 N N . SER A 1 188 ? -18.035 -12.522 5.576 1.00 32.28 188 SER A N 1
ATOM 1433 C CA . SER A 1 188 ? -18.415 -11.359 6.408 1.00 32.28 188 SER A CA 1
ATOM 1434 C C . SER A 1 188 ? -18.228 -11.582 7.928 1.00 32.28 188 SER A C 1
ATOM 1436 O O . SER A 1 188 ? -18.292 -10.628 8.701 1.00 32.28 188 SER A O 1
ATOM 1438 N N . SER A 1 189 ? -17.961 -12.809 8.386 1.00 33.75 189 SER A N 1
ATOM 1439 C CA . SER A 1 189 ? -17.529 -13.108 9.756 1.00 33.75 189 SER A CA 1
ATOM 1440 C C . SER A 1 189 ? -16.025 -12.893 10.018 1.00 33.75 189 SER A C 1
ATOM 1442 O O . SER A 1 189 ? -15.597 -13.033 11.158 1.00 33.75 189 SER A O 1
ATOM 1444 N N . VAL A 1 190 ? -15.205 -12.585 9.006 1.00 40.06 190 VAL A N 1
ATOM 1445 C CA . VAL A 1 190 ? -13.728 -12.525 9.102 1.00 40.06 190 VAL A CA 1
ATOM 1446 C C . VAL A 1 190 ? -13.237 -11.268 9.832 1.00 40.06 190 VAL A C 1
ATOM 1448 O O . VAL A 1 190 ? -12.162 -11.299 10.422 1.00 40.06 190 VAL A O 1
ATOM 1451 N N . PHE A 1 191 ? -14.047 -10.205 9.901 1.00 36.78 191 PHE A N 1
ATOM 1452 C CA . PHE A 1 191 ? -13.757 -9.030 10.736 1.00 36.78 191 PHE A CA 1
ATOM 1453 C C . PHE A 1 191 ? -14.200 -9.169 12.199 1.00 36.78 191 PHE A C 1
ATOM 1455 O O . PHE A 1 191 ? -14.019 -8.232 12.962 1.00 36.78 191 PHE A O 1
ATOM 1462 N N . ARG A 1 192 ? -14.726 -10.323 12.633 1.00 35.94 192 ARG A N 1
ATOM 1463 C CA . ARG A 1 192 ? -14.707 -10.654 14.064 1.00 35.94 192 ARG A CA 1
ATOM 1464 C C . ARG A 1 192 ? -13.344 -11.255 14.382 1.00 35.94 192 ARG A C 1
ATOM 1466 O O . ARG A 1 192 ? -13.178 -12.478 14.361 1.00 35.94 192 ARG A O 1
ATOM 1473 N N . MET A 1 193 ? -12.359 -10.403 14.663 1.00 39.75 193 MET A N 1
ATOM 1474 C CA . MET A 1 193 ? -11.178 -10.867 15.388 1.00 39.75 193 MET A CA 1
ATOM 1475 C C . MET A 1 193 ? -11.677 -11.316 16.765 1.00 39.75 193 MET A C 1
ATOM 1477 O O . MET A 1 193 ? -12.235 -10.535 17.521 1.00 39.75 193 MET A O 1
ATOM 1481 N N . ARG A 1 194 ? -11.644 -12.634 16.978 1.00 29.45 194 ARG A N 1
ATOM 1482 C CA . ARG A 1 194 ? -12.299 -13.366 18.071 1.00 29.45 194 ARG A CA 1
ATOM 1483 C C . ARG A 1 194 ? -12.324 -12.625 19.412 1.00 29.45 194 ARG A C 1
ATOM 1485 O O . ARG A 1 194 ? -11.275 -12.270 19.932 1.00 29.45 194 ARG A O 1
ATOM 1492 N N . GLU A 1 195 ? -13.513 -12.617 20.017 1.00 33.62 195 GLU A N 1
ATOM 1493 C CA . GLU A 1 195 ? -13.694 -12.673 21.468 1.00 33.62 195 GLU A CA 1
ATOM 1494 C C . GLU A 1 195 ? -12.760 -13.743 22.055 1.00 33.62 195 GLU A C 1
ATOM 1496 O O . GLU A 1 195 ? -12.938 -14.934 21.768 1.00 33.62 195 GLU A O 1
ATOM 1501 N N . ARG A 1 196 ? -11.765 -13.322 22.839 1.00 32.59 196 ARG A N 1
ATOM 1502 C CA . ARG A 1 196 ? -11.249 -14.024 24.020 1.00 32.59 196 ARG A CA 1
ATOM 1503 C C . ARG A 1 196 ? -10.632 -13.027 24.982 1.00 32.59 196 ARG A C 1
ATOM 1505 O O . ARG A 1 196 ? -9.805 -12.221 24.511 1.00 32.59 196 ARG A O 1
#

Nearest PDB structures (foldseek):
  5b3h-assembly1_A  TM=3.274E-01  e=1.858E-01  Arabidopsis thaliana
  1tq8-assembly2_E-2  TM=3.538E-01  e=1.181E+00  Mycobacterium tuberculosis H37Rv
  5c3m-assembly1_A-2  TM=3.747E-01  e=1.048E+00  Geobacillus stearothermophilus
  1s6y-assembly1_A  TM=3.627E-01  e=1.112E+00  Geobacillus stearothermophilus
  5c3m-assembly1_C  TM=3.738E-01  e=2.144E+00  Geobacillus stearothermophilus

Secondary structure (DSSP, 8-state):
-PPPEEEEE-SSHHHHHHHHTT-GGGGG-STTEEEEEEHHHHHHHHHH-GGGHHHHHHTTTTEEEE--HHHHHHHHHHHTTPPPPTTHHHHHHHHIIIIIHHHHHTTS-EEEEE--HHHHTGGG-TTS-TTEEEEEHHHHHHHHHHTTSSS-HHHHHHHHHHHSS---GGGSPPPPGGGSPPPPTTTTTTT-----

Sequence (196 aa):
MSNRIKIVVPDAGPINTLAAAGKLELLLAPSNTDVVMIESVVNEILVRAPELQAFFEQHAARIKRVATSVCVDDRDKAARGLPIGKGRGDLAIADFIMNFIDEAVGNAPALVIFEDKKLGRLRTLEQYSANTHFITTAAYLRKLEAEGIITSFDETWSEIVSKSHSSDPRLHREPNPQEIDAPAGSGSSVFRMRER